Protein AF-A0A7C5ENW9-F1 (afdb_monomer_lite)

Foldseek 3Di:
DPDPVVVVVVVVVVVVVLCCLVVVVVVVLVVVVVVVVVPDPDVVVSVVVVVVVCVVSVCVSVVVVVVVVVVVVVVLQVQLVVLLVVLLVLLVLLLVLLVVLLVLLQDDDPDPVSQVVSLVSSLVSLVSSLVSLVVSLVSLVVNLVRDPDVQQNVLSVCCNVPQSVLSNCSNVDPDSHRPPVVSNVSSVVSSVVSVVQSVCVVVPGNRPPPPPDDDD

Sequence (216 aa):
MGRRRRKMNAWSLGLGLLALLLLGPVVVLFILCWKEIQAHWDLRLFLSEYLKTLGYVLPVVVGFVLLNLFWERQVEVERARGATRIFAQYVGQMGDLLRKARDWLERRTTSEREAEQRVEQVRRFLDQAVWMSQGLQMLHAMAMAAVKDHQAMDSLTGFCFRILPRVNALRDVTDLRPGNYDLRQELEFLAKEIEEWLKGAEHGLPKSRAVGRSPG

Secondary structure (DSSP, 8-state):
--SSHHHHHHHHHHHHHHHHHHHHHHHHHHHHHHHHHTT---HHHHHHHHHHHHHHHHHHHHHHHHHHHHHHHHHHHHHHHHHHHHHHHHHHHHHHHHHHHHHHHTS--SSHHHHHHHHHHHHHHHHHHHHHHHHHHHHHHHHHHH---HHHHHHHHHHHHHTHHHHHHGGG-----TT-HHHHHHHHHHHHHHHHHHHHHHTSS-----------

Radius of gyration: 30.62 Å; chains: 1; bounding box: 64×50×93 Å

pLDDT: mean 73.02, std 15.19, range [31.16, 94.19]

Structure (mmCIF, N/CA/C/O backbone):
data_AF-A0A7C5ENW9-F1
#
_entry.id   AF-A0A7C5ENW9-F1
#
loop_
_atom_site.group_PDB
_atom_site.id
_atom_site.type_symbol
_atom_site.label_atom_id
_atom_site.label_alt_id
_atom_site.label_comp_id
_atom_site.label_asym_id
_atom_site.label_entity_id
_atom_site.label_seq_id
_atom_site.pdbx_PDB_ins_code
_atom_site.Cartn_x
_atom_site.Cartn_y
_atom_site.Cartn_z
_atom_site.occupancy
_atom_site.B_iso_or_equiv
_atom_site.auth_seq_id
_atom_site.auth_comp_id
_atom_site.auth_asym_id
_atom_site.auth_atom_id
_atom_site.pdbx_PDB_model_num
ATOM 1 N N . MET A 1 1 ? -8.178 14.454 -21.181 1.00 46.50 1 MET A N 1
ATOM 2 C CA . MET A 1 1 ? -7.363 13.698 -22.164 1.00 46.50 1 MET A CA 1
ATOM 3 C C . MET A 1 1 ? -6.278 14.616 -22.729 1.00 46.50 1 MET A C 1
ATOM 5 O O . MET A 1 1 ? -6.619 15.535 -23.449 1.00 46.50 1 MET A O 1
ATOM 9 N N . GLY A 1 2 ? -4.994 14.457 -22.377 1.00 50.03 2 GLY A N 1
ATOM 10 C CA . GLY A 1 2 ? -3.975 15.419 -22.856 1.00 50.03 2 GLY A CA 1
ATOM 11 C C . GLY A 1 2 ? -2.497 15.111 -22.586 1.00 50.03 2 GLY A C 1
ATOM 12 O O . GLY A 1 2 ? -1.644 15.914 -22.941 1.00 50.03 2 GLY A O 1
ATOM 13 N N . ARG A 1 3 ? -2.145 13.963 -21.986 1.00 48.22 3 ARG A N 1
ATOM 14 C CA . ARG A 1 3 ? -0.740 13.636 -21.653 1.00 48.22 3 ARG A CA 1
ATOM 15 C C . ARG A 1 3 ? -0.008 12.754 -22.678 1.00 48.22 3 ARG A C 1
ATOM 17 O O . ARG A 1 3 ? 1.210 12.652 -22.597 1.00 48.22 3 ARG A O 1
ATOM 24 N N . ARG A 1 4 ? -0.694 12.164 -23.672 1.00 48.88 4 ARG A N 1
ATOM 25 C CA . ARG A 1 4 ? -0.039 11.339 -24.717 1.00 48.88 4 ARG A CA 1
ATOM 26 C C . ARG A 1 4 ? 0.672 12.153 -25.811 1.00 48.88 4 ARG A C 1
ATOM 28 O O . ARG A 1 4 ? 1.646 11.658 -26.360 1.00 48.88 4 ARG A O 1
ATOM 35 N N . ARG A 1 5 ? 0.273 13.406 -26.079 1.00 47.25 5 ARG A N 1
ATOM 36 C CA . ARG A 1 5 ? 0.891 14.224 -27.148 1.00 47.25 5 ARG A CA 1
ATOM 37 C C . ARG A 1 5 ? 2.299 14.742 -26.823 1.00 47.25 5 ARG A C 1
ATOM 39 O O . ARG A 1 5 ? 3.084 14.920 -27.740 1.00 47.25 5 ARG A O 1
ATOM 46 N N . ARG A 1 6 ? 2.667 14.932 -25.546 1.00 49.28 6 ARG A N 1
ATOM 47 C CA . ARG A 1 6 ? 4.023 15.409 -25.187 1.00 49.28 6 ARG A CA 1
ATOM 48 C C . ARG A 1 6 ? 5.113 14.332 -25.268 1.00 49.28 6 ARG A C 1
ATOM 50 O O . ARG A 1 6 ? 6.267 14.687 -25.458 1.00 49.28 6 ARG A O 1
ATOM 57 N N . LYS A 1 7 ? 4.774 13.040 -25.157 1.00 47.00 7 LYS A N 1
ATOM 58 C CA . LYS A 1 7 ? 5.766 11.954 -25.282 1.00 47.00 7 LYS A CA 1
ATOM 59 C C . LYS A 1 7 ? 6.195 11.707 -26.733 1.00 47.00 7 LYS A C 1
ATOM 61 O O . LYS A 1 7 ? 7.355 11.388 -26.944 1.00 47.00 7 LYS A O 1
ATOM 66 N N . MET A 1 8 ? 5.315 11.913 -27.718 1.00 46.66 8 MET A N 1
ATOM 67 C CA . MET A 1 8 ? 5.674 11.738 -29.136 1.00 46.66 8 MET A CA 1
ATOM 68 C C . MET A 1 8 ? 6.786 12.693 -29.593 1.00 46.66 8 MET A C 1
ATOM 70 O O . MET A 1 8 ? 7.645 12.278 -30.361 1.00 46.66 8 MET A O 1
ATOM 74 N N . ASN A 1 9 ? 6.828 13.923 -29.067 1.00 55.44 9 ASN A N 1
ATOM 75 C CA . ASN A 1 9 ? 7.798 14.927 -29.515 1.00 55.44 9 ASN A CA 1
ATOM 76 C C . ASN A 1 9 ? 9.245 14.604 -29.113 1.00 55.44 9 ASN A C 1
ATOM 78 O O . ASN A 1 9 ? 10.159 14.930 -29.860 1.00 55.44 9 ASN A O 1
ATOM 82 N N . ALA A 1 10 ? 9.469 13.965 -27.959 1.00 56.94 10 ALA A N 1
ATOM 83 C CA . ALA A 1 10 ? 10.820 13.608 -27.516 1.00 56.94 10 ALA A CA 1
ATOM 84 C C . ALA A 1 10 ? 11.410 12.462 -28.354 1.00 56.94 10 ALA A C 1
ATOM 86 O O . ALA A 1 10 ? 12.575 12.512 -28.735 1.00 56.94 10 ALA A O 1
ATOM 87 N N . TRP A 1 11 ? 10.579 11.479 -28.712 1.00 52.56 11 TRP A N 1
ATOM 88 C CA . TRP A 1 11 ? 10.970 10.370 -29.584 1.00 52.56 11 TRP A CA 1
ATOM 89 C C . TRP A 1 11 ? 11.220 10.826 -31.021 1.00 52.56 11 TRP A C 1
ATOM 91 O O . TRP A 1 11 ? 12.196 10.400 -31.630 1.00 52.56 11 TRP A O 1
ATOM 101 N N . SER A 1 12 ? 10.396 11.734 -31.557 1.00 60.03 12 SER A N 1
ATOM 102 C CA . SER A 1 12 ? 10.616 12.292 -32.896 1.00 60.03 12 SER A CA 1
ATOM 103 C C . SER A 1 12 ? 11.850 13.196 -32.961 1.00 60.03 12 SER A C 1
ATOM 105 O O . SER A 1 12 ? 12.557 13.176 -33.962 1.00 60.03 12 SER A O 1
ATOM 107 N N . LEU A 1 13 ? 12.143 13.959 -31.898 1.00 63.09 13 LEU A N 1
ATOM 108 C CA . LEU A 1 13 ? 13.382 14.741 -31.785 1.00 63.09 13 LEU A CA 1
ATOM 109 C C . LEU A 1 13 ? 14.612 13.837 -31.662 1.00 63.09 13 LEU A C 1
ATOM 111 O O . LEU A 1 13 ? 15.608 14.092 -32.330 1.00 63.09 13 LEU A O 1
ATOM 115 N N . GLY A 1 14 ? 14.530 12.767 -30.865 1.00 66.88 14 GLY A N 1
ATOM 116 C CA . GLY A 1 14 ? 15.597 11.774 -30.734 1.00 66.88 14 GLY A CA 1
ATOM 117 C C . GLY A 1 14 ? 15.877 11.040 -32.046 1.00 66.88 14 GLY A C 1
ATOM 118 O O . GLY A 1 14 ? 17.029 10.947 -32.453 1.00 66.88 14 GLY A O 1
ATOM 119 N N . LEU A 1 15 ? 14.833 10.601 -32.757 1.00 67.06 15 LEU A N 1
ATOM 120 C CA . LEU A 1 15 ? 14.953 9.994 -34.087 1.00 67.06 15 LEU A CA 1
ATOM 121 C C . LEU A 1 15 ? 15.472 10.986 -35.134 1.00 67.06 15 LEU A C 1
ATOM 123 O O . LEU A 1 15 ? 16.278 10.602 -35.974 1.00 67.06 15 LEU A O 1
ATOM 127 N N . GLY A 1 16 ? 15.059 12.255 -35.072 1.00 70.62 16 GLY A N 1
ATOM 128 C CA . GLY A 1 16 ? 15.560 13.309 -35.957 1.00 70.62 16 GLY A CA 1
ATOM 129 C C . GLY A 1 16 ? 17.042 13.614 -35.733 1.00 70.62 16 GLY A C 1
ATOM 130 O O . GLY A 1 16 ? 17.799 13.710 -36.695 1.00 70.62 16 GLY A O 1
ATOM 131 N N . LEU A 1 17 ? 17.480 13.695 -34.473 1.00 69.81 17 LEU A N 1
ATOM 132 C CA . LEU A 1 17 ? 18.891 13.852 -34.106 1.00 69.81 17 LEU A CA 1
ATOM 133 C C . LEU A 1 17 ? 19.717 12.621 -34.479 1.00 69.81 17 LEU A C 1
ATOM 135 O O . LEU A 1 17 ? 20.816 12.780 -34.995 1.00 69.81 17 LEU A O 1
ATOM 139 N N . LEU A 1 18 ? 19.183 11.412 -34.280 1.00 67.00 18 LEU A N 1
ATOM 140 C CA . LEU A 1 18 ? 19.819 10.163 -34.703 1.00 67.00 18 LEU A CA 1
ATOM 141 C C . LEU A 1 18 ? 19.964 10.112 -36.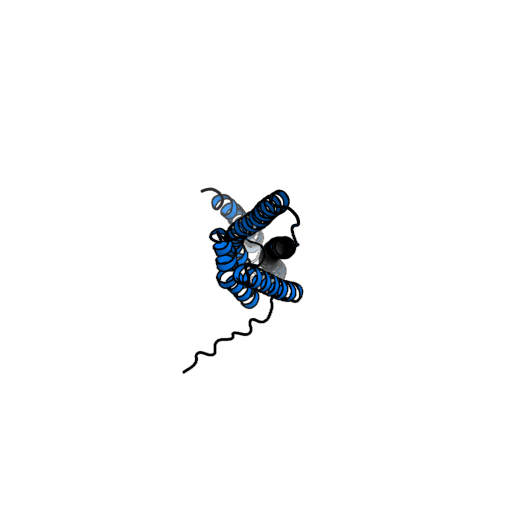230 1.00 67.00 18 LEU A C 1
ATOM 143 O O . LEU A 1 18 ? 21.027 9.769 -36.733 1.00 67.00 18 LEU A O 1
ATOM 147 N N . ALA A 1 19 ? 18.925 10.508 -36.970 1.00 69.06 19 ALA A N 1
ATOM 148 C CA . ALA A 1 19 ? 18.968 10.604 -38.424 1.00 69.06 19 ALA A CA 1
ATOM 149 C C . ALA A 1 19 ? 19.997 11.644 -38.884 1.00 69.06 19 ALA A C 1
ATOM 151 O O . ALA A 1 19 ? 20.757 11.360 -39.798 1.00 69.06 19 ALA A O 1
ATOM 152 N N . LEU A 1 20 ? 20.094 12.803 -38.226 1.00 70.06 20 LEU A N 1
ATOM 153 C CA . LEU A 1 20 ? 21.129 13.810 -38.494 1.00 70.06 20 LEU A CA 1
ATOM 154 C C . LEU A 1 20 ? 22.545 13.314 -38.161 1.00 70.06 20 LEU A C 1
ATOM 156 O O . LEU A 1 20 ? 23.470 13.582 -38.920 1.00 70.06 20 LEU A O 1
ATOM 160 N N . LEU A 1 21 ? 22.719 12.561 -37.073 1.00 68.19 21 LEU A N 1
ATOM 161 C CA . LEU A 1 21 ? 23.998 11.957 -36.677 1.00 68.19 21 LEU A CA 1
ATOM 162 C C . LEU A 1 21 ? 24.432 10.817 -37.600 1.00 68.19 21 LEU A C 1
ATOM 164 O O . LEU A 1 21 ? 25.627 10.614 -37.780 1.00 68.19 21 LEU A O 1
ATOM 168 N N . LEU A 1 22 ? 23.485 10.079 -38.180 1.00 66.50 22 LEU A N 1
ATOM 169 C CA . LEU A 1 22 ? 23.760 8.993 -39.121 1.00 66.50 22 LEU A CA 1
ATOM 170 C C . LEU A 1 22 ? 23.944 9.509 -40.549 1.00 66.50 22 LEU A C 1
ATOM 172 O O . LEU A 1 22 ? 24.875 9.105 -41.238 1.00 66.50 22 LEU A O 1
ATOM 176 N N . LEU A 1 23 ? 23.078 10.420 -40.994 1.00 67.94 23 LEU A N 1
ATOM 177 C CA . LEU A 1 23 ? 23.099 10.964 -42.350 1.00 67.94 23 LEU A CA 1
ATOM 178 C C . LEU A 1 23 ? 24.134 12.073 -42.505 1.00 67.94 23 LEU A C 1
ATOM 180 O O . LEU A 1 23 ? 24.692 12.204 -43.583 1.00 67.94 23 LEU A O 1
ATOM 184 N N . GLY A 1 24 ? 24.435 12.844 -41.459 1.00 69.94 24 GLY A N 1
ATOM 185 C CA . GLY A 1 24 ? 25.422 13.926 -41.504 1.00 69.94 24 GLY A CA 1
ATOM 186 C C . GLY A 1 24 ? 26.803 13.448 -41.965 1.00 69.94 24 GLY A C 1
ATOM 187 O O . GLY A 1 24 ? 27.287 13.936 -42.984 1.00 69.94 24 GLY A O 1
ATOM 188 N N . PRO A 1 25 ? 27.416 12.448 -41.305 1.00 65.44 25 PRO A N 1
ATOM 189 C CA . PRO A 1 25 ? 28.685 11.870 -41.736 1.00 65.44 25 PRO A CA 1
ATOM 190 C C . PRO A 1 25 ? 28.601 11.238 -43.125 1.00 65.44 25 PRO A C 1
ATOM 192 O O . PRO A 1 25 ? 29.533 11.385 -43.903 1.00 65.44 25 PRO A O 1
ATOM 195 N N . VAL A 1 26 ? 27.482 10.591 -43.471 1.00 65.38 26 VAL A N 1
ATOM 196 C CA . VAL A 1 26 ? 27.271 9.987 -44.799 1.00 65.38 26 VAL A CA 1
ATOM 197 C C . VAL A 1 26 ? 27.190 11.052 -45.896 1.00 65.38 26 VAL A C 1
ATOM 199 O O . VAL A 1 26 ? 27.767 10.864 -46.959 1.00 65.38 26 VAL A O 1
ATOM 202 N N . VAL A 1 27 ? 26.531 12.184 -45.644 1.00 66.69 27 VAL A N 1
ATOM 203 C CA . VAL A 1 27 ? 26.423 13.317 -46.575 1.00 66.69 27 VAL A CA 1
ATOM 204 C C . VAL A 1 27 ? 27.757 14.051 -46.690 1.00 66.69 27 VAL A C 1
ATOM 206 O O . VAL A 1 27 ? 28.161 14.397 -47.795 1.00 66.69 27 VAL A O 1
ATOM 209 N N . VAL A 1 28 ? 28.482 14.248 -45.586 1.00 67.00 28 VAL A N 1
ATOM 210 C CA . VAL A 1 28 ? 29.830 14.840 -45.607 1.00 67.00 28 VAL A CA 1
ATOM 211 C C . VAL A 1 28 ? 30.807 13.928 -46.349 1.00 67.00 28 VAL A C 1
ATOM 213 O O . VAL A 1 28 ? 31.542 14.416 -47.201 1.00 67.00 28 VAL A O 1
ATOM 216 N N . LEU A 1 29 ? 30.764 12.613 -46.113 1.00 62.88 29 LEU A N 1
ATOM 217 C CA . LEU A 1 29 ? 31.522 11.622 -46.881 1.00 62.88 29 LEU A CA 1
ATOM 218 C C . LEU A 1 29 ? 31.117 11.641 -48.353 1.00 62.88 29 LEU A C 1
ATOM 220 O O . LEU A 1 29 ? 31.986 11.683 -49.207 1.00 62.88 29 LEU A O 1
ATOM 224 N N . PHE A 1 30 ? 29.824 11.692 -48.672 1.00 66.00 30 PHE A N 1
ATOM 225 C CA . PHE A 1 30 ? 29.362 11.796 -50.054 1.00 66.00 30 PHE A CA 1
ATOM 226 C C . PHE A 1 30 ? 29.891 13.065 -50.734 1.00 66.00 30 PHE A C 1
ATOM 228 O O . PHE A 1 30 ? 30.333 12.990 -51.871 1.00 66.00 30 PHE A O 1
ATOM 235 N N . ILE A 1 31 ? 29.921 14.212 -50.047 1.00 65.12 31 ILE A N 1
ATOM 236 C CA . ILE A 1 31 ? 30.439 15.482 -50.584 1.00 65.12 31 ILE A CA 1
ATOM 237 C C . ILE A 1 31 ? 31.967 15.458 -50.738 1.00 65.12 31 ILE A C 1
ATOM 239 O O . ILE A 1 31 ? 32.483 15.903 -51.764 1.00 65.12 31 ILE A O 1
ATOM 243 N N . LEU A 1 32 ? 32.695 14.953 -49.737 1.00 58.66 32 LEU A N 1
ATOM 244 C CA . LEU A 1 32 ? 34.156 14.829 -49.781 1.00 58.66 32 LEU A CA 1
ATOM 245 C C . LEU A 1 32 ? 34.581 13.835 -50.865 1.00 58.66 32 LEU A C 1
ATOM 247 O O . LEU A 1 32 ? 35.439 14.147 -51.686 1.00 58.66 32 LEU A O 1
ATOM 251 N N . CYS A 1 33 ? 33.897 12.695 -50.950 1.00 57.50 33 CYS A N 1
ATOM 252 C CA . CYS A 1 33 ? 34.124 11.703 -51.986 1.00 57.50 33 CYS A CA 1
ATOM 253 C C . CYS A 1 33 ? 33.656 12.189 -53.358 1.00 57.50 33 CYS A C 1
ATOM 255 O O . CYS A 1 33 ? 34.324 11.891 -54.330 1.00 57.50 33 CYS A O 1
ATOM 257 N N . TRP A 1 34 ? 32.595 12.992 -53.488 1.00 61.47 34 TRP A N 1
ATOM 258 C CA . TRP A 1 34 ? 32.214 13.591 -54.777 1.00 61.47 34 TRP A CA 1
ATOM 259 C C . TRP A 1 34 ? 33.302 14.530 -55.311 1.00 61.47 34 TRP A C 1
ATOM 261 O O . TRP A 1 34 ? 33.579 14.546 -56.511 1.00 61.47 34 TRP A O 1
ATOM 271 N N . LYS A 1 35 ? 33.961 15.278 -54.416 1.00 58.25 35 LYS A N 1
ATOM 272 C CA . LYS A 1 35 ? 35.098 16.135 -54.769 1.00 58.25 35 LYS A CA 1
ATOM 273 C C . LYS A 1 35 ? 36.361 15.342 -55.119 1.00 58.25 35 LYS A C 1
ATOM 275 O O . LYS A 1 35 ? 37.061 15.743 -56.042 1.00 58.25 35 LYS A O 1
ATOM 280 N N . GLU A 1 36 ? 36.639 14.226 -54.445 1.00 53.66 36 GLU A N 1
ATOM 281 C CA . GLU A 1 36 ? 37.805 13.377 -54.756 1.00 53.66 36 GLU A CA 1
ATOM 282 C C . GLU A 1 36 ? 37.593 12.420 -55.943 1.00 53.66 36 GLU A C 1
ATOM 284 O O . GLU A 1 36 ? 38.524 12.182 -56.709 1.00 53.66 36 GLU A O 1
ATOM 289 N N . ILE A 1 37 ? 36.371 11.926 -56.169 1.00 52.22 37 ILE A N 1
ATOM 290 C CA . ILE A 1 37 ? 36.004 11.056 -57.304 1.00 52.22 37 ILE A CA 1
ATOM 291 C C . ILE A 1 37 ? 36.099 11.812 -58.637 1.00 52.22 37 ILE A C 1
ATOM 293 O O . ILE A 1 37 ? 36.408 11.203 -59.661 1.00 52.22 37 ILE A O 1
ATOM 297 N N . GLN A 1 38 ? 35.893 13.136 -58.640 1.00 54.72 38 GLN A N 1
ATOM 298 C CA . GLN A 1 38 ? 36.212 13.964 -59.809 1.00 54.72 38 GLN A CA 1
ATOM 299 C C . GLN A 1 38 ? 37.719 14.084 -60.066 1.00 54.72 38 GLN A C 1
ATOM 301 O O . GLN A 1 38 ? 38.105 14.395 -61.191 1.00 54.72 38 GLN A O 1
ATOM 306 N N . ALA A 1 39 ? 38.565 13.838 -59.061 1.00 56.19 39 ALA A N 1
ATOM 307 C CA . ALA A 1 39 ? 40.005 13.946 -59.200 1.00 56.19 39 ALA A CA 1
ATOM 308 C C . ALA A 1 39 ? 40.626 12.626 -59.675 1.00 56.19 39 ALA A C 1
ATOM 310 O O . ALA A 1 39 ? 41.205 12.630 -60.756 1.00 56.19 39 ALA A O 1
ATOM 311 N N . HIS A 1 40 ? 40.560 11.515 -58.930 1.00 55.91 40 HIS A N 1
ATOM 312 C CA . HIS A 1 40 ? 41.303 10.277 -59.244 1.00 55.91 40 HIS A CA 1
ATOM 313 C C . HIS A 1 40 ? 40.477 9.024 -58.863 1.00 55.91 40 HIS A C 1
ATOM 315 O O . HIS A 1 40 ? 40.096 8.843 -57.709 1.00 55.91 40 HIS A O 1
ATOM 321 N N . TRP A 1 41 ? 40.192 8.139 -59.825 1.00 52.62 41 TRP A N 1
ATOM 322 C CA . TRP A 1 41 ? 39.440 6.890 -59.608 1.00 52.62 41 TRP A CA 1
ATOM 323 C C . TRP A 1 41 ? 40.313 5.801 -58.953 1.00 52.62 41 TRP A C 1
ATOM 325 O O . TRP A 1 41 ? 40.806 4.910 -59.642 1.00 52.62 41 TRP A O 1
ATOM 335 N N . ASP A 1 42 ? 40.484 5.831 -57.626 1.00 61.19 42 ASP A N 1
ATOM 336 C CA . ASP A 1 42 ? 41.105 4.720 -56.884 1.00 61.19 42 ASP A CA 1
ATOM 337 C C . ASP A 1 42 ? 40.179 4.160 -55.787 1.00 61.19 42 ASP A C 1
ATOM 339 O O . ASP A 1 42 ? 40.133 4.604 -54.636 1.00 61.19 42 ASP A O 1
ATOM 343 N N . LEU A 1 43 ? 39.397 3.150 -56.182 1.00 57.78 43 LEU A N 1
ATOM 344 C CA . LEU A 1 43 ? 38.351 2.506 -55.380 1.00 57.78 43 LEU A CA 1
ATOM 345 C C . LEU A 1 43 ? 38.883 1.912 -54.062 1.00 57.78 43 LEU A C 1
ATOM 347 O O . LEU A 1 43 ? 38.150 1.834 -53.076 1.00 57.78 43 LEU A O 1
ATOM 351 N N . ARG A 1 44 ? 40.157 1.496 -54.023 1.00 65.75 44 ARG A N 1
ATOM 352 C CA . ARG A 1 44 ? 40.776 0.923 -52.816 1.00 65.75 44 ARG A CA 1
ATOM 353 C C . ARG A 1 44 ? 40.975 1.964 -51.721 1.00 65.75 44 ARG A C 1
ATOM 355 O O . ARG A 1 44 ? 40.743 1.651 -50.553 1.00 65.75 44 ARG A O 1
ATOM 362 N N . LEU A 1 45 ? 41.376 3.180 -52.093 1.00 66.12 45 LEU A N 1
ATOM 363 C CA . LEU A 1 45 ? 41.575 4.274 -51.144 1.00 66.12 45 LEU A CA 1
ATOM 364 C C . LEU A 1 45 ? 40.233 4.680 -50.515 1.00 66.12 45 LEU A C 1
ATOM 366 O O . LEU A 1 45 ? 40.126 4.770 -49.293 1.00 66.12 45 LEU A O 1
ATOM 370 N N . PHE A 1 46 ? 39.186 4.781 -51.343 1.00 61.91 46 PHE A N 1
ATOM 371 C CA . PHE A 1 46 ? 37.814 5.036 -50.899 1.00 61.91 46 PHE A CA 1
ATOM 372 C C . PHE A 1 46 ? 37.309 3.964 -49.926 1.00 61.91 46 PHE A C 1
ATOM 374 O O . PHE A 1 46 ? 36.808 4.288 -48.850 1.00 61.91 46 PHE A O 1
ATOM 381 N N . LEU A 1 47 ? 37.472 2.680 -50.266 1.00 64.94 47 LEU A N 1
ATOM 382 C CA . LEU A 1 47 ? 36.996 1.584 -49.420 1.00 64.94 47 LEU A CA 1
ATOM 383 C C . LEU A 1 47 ? 37.717 1.559 -48.061 1.00 64.94 47 LEU A C 1
ATOM 385 O O . LEU A 1 47 ? 37.086 1.313 -47.035 1.00 64.94 47 LEU A O 1
ATOM 389 N N . SER A 1 48 ? 39.022 1.851 -48.050 1.00 72.12 48 SER A N 1
ATOM 390 C CA . SER A 1 48 ? 39.837 1.941 -46.834 1.00 72.12 48 SER A CA 1
ATOM 391 C C . SER A 1 48 ? 39.387 3.085 -45.920 1.00 72.12 48 SER A C 1
ATOM 393 O O . SER A 1 48 ? 39.156 2.860 -44.732 1.00 72.12 48 SER A O 1
ATOM 395 N N . GLU A 1 49 ? 39.226 4.301 -46.447 1.00 66.25 49 GLU A N 1
ATOM 396 C CA . GLU A 1 49 ? 38.817 5.456 -45.633 1.00 66.25 49 GLU A CA 1
ATOM 397 C C . GLU A 1 49 ? 37.352 5.367 -45.182 1.00 66.25 49 GLU A C 1
ATOM 399 O O . GLU A 1 49 ? 37.023 5.715 -44.041 1.00 66.25 49 GLU A O 1
ATOM 404 N N . TYR A 1 50 ? 36.477 4.794 -46.015 1.00 61.09 50 TYR A N 1
ATOM 405 C CA . TYR A 1 50 ? 35.101 4.486 -45.633 1.00 61.09 50 TYR A CA 1
ATOM 406 C C . TYR A 1 50 ? 35.047 3.468 -44.486 1.00 61.09 50 TYR A C 1
ATOM 408 O O . TYR A 1 50 ? 34.364 3.713 -43.494 1.00 61.09 50 TYR A O 1
ATOM 416 N N . LEU A 1 51 ? 35.802 2.362 -44.565 1.00 69.69 51 LEU A N 1
ATOM 417 C CA . LEU A 1 51 ? 35.859 1.346 -43.505 1.00 69.69 51 LEU A CA 1
ATOM 418 C C . LEU A 1 51 ? 36.446 1.894 -42.200 1.00 69.69 51 LEU A C 1
ATOM 420 O O . LEU A 1 51 ? 35.913 1.598 -41.129 1.00 69.69 51 LEU A O 1
ATOM 424 N N . LYS A 1 52 ? 37.493 2.727 -42.271 1.00 70.00 52 LYS A N 1
ATOM 425 C CA . LYS A 1 52 ? 38.040 3.417 -41.091 1.00 70.00 52 LYS A CA 1
ATOM 426 C C . LYS A 1 52 ? 36.986 4.310 -40.443 1.00 70.00 52 LYS A C 1
ATOM 428 O O . LYS A 1 52 ? 36.764 4.222 -39.239 1.00 70.00 52 LYS A O 1
ATOM 433 N N . THR A 1 53 ? 36.286 5.116 -41.237 1.00 64.44 53 THR A N 1
ATOM 434 C CA . THR A 1 53 ? 35.251 6.030 -40.733 1.00 64.44 53 THR A CA 1
ATOM 435 C C . THR A 1 53 ? 34.055 5.272 -40.158 1.00 64.44 53 THR A C 1
ATOM 437 O O . THR A 1 53 ? 33.571 5.616 -39.081 1.00 64.44 53 THR A O 1
ATOM 440 N N . LEU A 1 54 ? 33.621 4.188 -40.808 1.00 62.84 54 LEU A N 1
ATOM 441 C CA . LEU A 1 54 ? 32.582 3.296 -40.290 1.00 62.84 54 LEU A CA 1
ATOM 442 C C . LEU A 1 54 ? 32.995 2.696 -38.938 1.00 62.84 54 LEU A C 1
ATOM 444 O O . LEU A 1 54 ? 32.183 2.645 -38.017 1.00 62.84 54 LEU A O 1
ATOM 448 N N . GLY A 1 55 ? 34.269 2.320 -38.794 1.00 63.66 55 GLY A N 1
ATOM 449 C CA . GLY A 1 55 ? 34.856 1.846 -37.542 1.00 63.66 55 GLY A CA 1
ATOM 450 C C . GLY A 1 55 ? 34.820 2.872 -36.404 1.00 63.66 55 GLY A C 1
ATOM 451 O O . GLY A 1 55 ? 34.720 2.473 -35.248 1.00 63.66 55 GLY A O 1
ATOM 452 N N . TYR A 1 56 ? 34.830 4.175 -36.706 1.00 64.44 56 TYR A N 1
ATOM 453 C CA . TYR A 1 56 ? 34.683 5.242 -35.705 1.00 64.44 56 TYR A CA 1
ATOM 454 C C . TYR A 1 56 ? 33.223 5.608 -35.417 1.00 64.44 56 TYR A C 1
ATOM 456 O O . TYR A 1 56 ? 32.865 5.869 -34.269 1.00 64.44 56 TYR A O 1
ATOM 464 N N . VAL A 1 57 ? 32.360 5.614 -36.435 1.00 57.75 57 VAL A N 1
ATOM 465 C CA . VAL A 1 57 ? 30.949 6.013 -36.297 1.00 57.75 57 VAL A CA 1
ATOM 466 C C . VAL A 1 57 ? 30.112 4.905 -35.653 1.00 57.75 57 VAL A C 1
ATOM 468 O O . VAL A 1 57 ? 29.245 5.187 -34.824 1.00 57.75 57 VAL A O 1
ATOM 471 N N . LEU A 1 58 ? 30.383 3.637 -35.975 1.00 64.69 58 LEU A N 1
ATOM 472 C CA . LEU A 1 58 ? 29.592 2.503 -35.497 1.00 64.69 58 LEU A CA 1
ATOM 473 C C . LEU A 1 58 ? 29.609 2.359 -33.958 1.00 64.69 58 LEU A C 1
ATOM 475 O O . LEU A 1 58 ? 28.525 2.246 -33.382 1.00 64.69 58 LEU A O 1
ATOM 479 N N . PRO A 1 59 ? 30.755 2.440 -33.250 1.00 65.81 59 PRO A N 1
ATOM 480 C CA . PRO A 1 59 ? 30.777 2.388 -31.787 1.00 65.81 59 PRO A CA 1
ATOM 481 C C . PRO A 1 59 ? 30.041 3.558 -31.130 1.00 65.81 59 PRO A C 1
ATOM 483 O O . PRO A 1 59 ? 29.413 3.372 -30.091 1.00 65.81 59 PRO A O 1
ATOM 486 N N . VAL A 1 60 ? 30.075 4.750 -31.736 1.00 62.25 60 VAL A N 1
ATOM 487 C CA . VAL A 1 60 ? 29.378 5.941 -31.221 1.00 62.25 60 VAL A CA 1
ATOM 488 C C . VAL A 1 60 ? 27.864 5.768 -31.329 1.00 62.25 60 VAL A C 1
ATOM 490 O O . VAL A 1 60 ? 27.144 6.025 -30.365 1.00 62.25 60 VAL A O 1
ATOM 493 N N . VAL A 1 61 ? 27.373 5.270 -32.466 1.00 59.62 61 VAL A N 1
ATOM 494 C CA . VAL A 1 61 ? 25.946 4.984 -32.676 1.00 59.62 61 VAL A CA 1
ATOM 495 C C . VAL A 1 61 ? 25.472 3.867 -31.748 1.00 59.62 61 VAL A C 1
ATOM 497 O O . VAL A 1 61 ? 24.457 4.027 -31.071 1.00 59.62 61 VAL A O 1
ATOM 500 N N . VAL A 1 62 ? 26.212 2.756 -31.668 1.00 65.25 62 VAL A N 1
ATOM 501 C CA . VAL A 1 62 ? 25.889 1.640 -30.764 1.00 65.25 62 VAL A CA 1
ATOM 502 C C . VAL A 1 62 ? 25.909 2.107 -29.308 1.00 65.25 62 VAL A C 1
ATOM 504 O O . VAL A 1 62 ? 24.972 1.822 -28.566 1.00 65.25 62 VAL A O 1
ATOM 507 N N . GLY A 1 63 ? 26.917 2.887 -28.908 1.00 65.00 63 GLY A N 1
ATOM 508 C CA . GLY A 1 63 ? 27.013 3.485 -27.579 1.00 65.00 63 GLY A CA 1
ATOM 509 C C . GLY A 1 63 ? 25.830 4.400 -27.262 1.00 65.00 63 GLY A C 1
ATOM 510 O O . GLY A 1 63 ? 25.250 4.285 -26.187 1.00 65.00 63 GLY A O 1
ATOM 511 N N . PHE A 1 64 ? 25.405 5.245 -28.204 1.00 58.12 64 PHE A N 1
ATOM 512 C CA . PHE A 1 64 ? 24.250 6.129 -28.034 1.00 58.12 64 PHE A CA 1
ATOM 513 C C . PHE A 1 64 ? 22.923 5.362 -27.939 1.00 58.12 64 PHE A C 1
ATOM 515 O O . PHE A 1 64 ? 22.083 5.688 -27.098 1.00 58.12 64 PHE A O 1
ATOM 522 N N . VAL A 1 65 ? 22.727 4.324 -28.759 1.00 63.47 65 VAL A N 1
ATOM 523 C CA . VAL A 1 65 ? 21.536 3.458 -28.700 1.00 63.47 65 VAL A CA 1
ATOM 524 C C . VAL A 1 65 ? 21.485 2.706 -27.373 1.00 63.47 65 VAL A C 1
ATOM 526 O O . VAL A 1 65 ? 20.449 2.712 -26.711 1.00 63.47 65 VAL A O 1
ATOM 529 N N . LEU A 1 66 ? 22.603 2.116 -26.941 1.00 62.09 66 LEU A N 1
ATOM 530 C CA . LEU A 1 66 ? 22.692 1.454 -25.642 1.00 62.09 66 LEU A CA 1
ATOM 531 C C . LEU A 1 66 ? 22.438 2.444 -24.505 1.00 62.09 66 LEU A C 1
ATOM 533 O O . LEU A 1 66 ? 21.647 2.135 -23.622 1.00 62.09 66 LEU A O 1
ATOM 537 N N . LEU A 1 67 ? 23.028 3.642 -24.543 1.00 64.44 67 LEU A N 1
ATOM 538 C CA . LEU A 1 67 ? 22.806 4.678 -23.535 1.00 64.44 67 LEU A CA 1
ATOM 539 C C . LEU A 1 67 ? 21.322 5.056 -23.439 1.00 64.44 67 LEU A C 1
ATOM 541 O O . LEU A 1 67 ? 20.794 5.113 -22.336 1.00 64.44 67 LEU A O 1
ATOM 545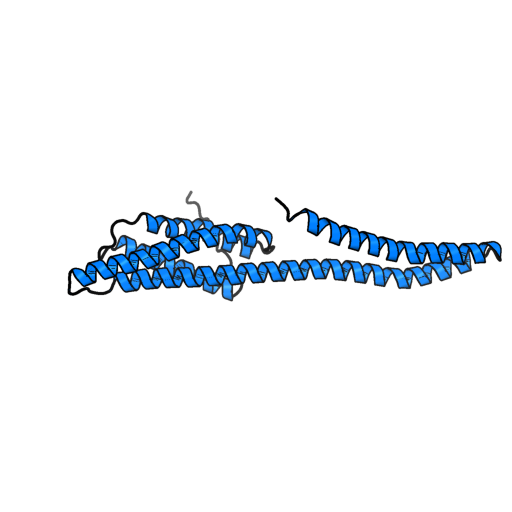 N N . ASN A 1 68 ? 20.632 5.246 -24.569 1.00 59.81 68 ASN A N 1
ATOM 546 C CA . ASN A 1 68 ? 19.193 5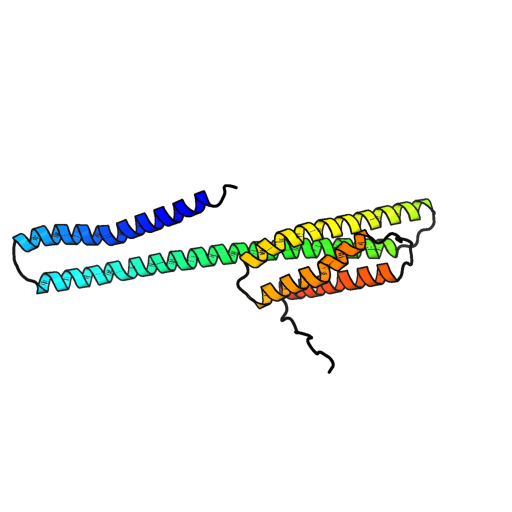.532 -24.579 1.00 59.81 68 ASN A CA 1
ATOM 547 C C . ASN A 1 68 ? 18.373 4.359 -24.022 1.00 59.81 68 ASN A C 1
ATOM 549 O O . ASN A 1 68 ? 17.524 4.566 -23.157 1.00 59.81 68 ASN A O 1
ATOM 553 N N . LEU A 1 69 ? 18.661 3.125 -24.447 1.00 61.00 69 LEU A N 1
ATOM 554 C CA . LEU A 1 69 ? 17.973 1.929 -23.950 1.00 61.00 69 LEU A CA 1
ATOM 555 C C . LEU A 1 69 ? 18.200 1.718 -22.445 1.00 61.00 69 LEU A C 1
ATOM 557 O O . LEU A 1 69 ? 17.265 1.384 -21.716 1.00 61.00 69 LEU A O 1
ATOM 561 N N . PHE A 1 70 ? 19.424 1.928 -21.957 1.00 65.31 70 PHE A N 1
ATOM 562 C CA . PHE A 1 70 ? 19.747 1.842 -20.534 1.00 65.31 70 PHE A CA 1
ATOM 563 C C . PHE A 1 70 ? 19.133 2.993 -19.740 1.00 65.31 70 PHE A C 1
ATOM 565 O O . PHE A 1 70 ? 18.664 2.754 -18.630 1.00 65.31 70 PHE A O 1
ATOM 572 N N . TRP A 1 71 ? 19.083 4.203 -20.298 1.00 63.72 71 TRP A N 1
ATOM 573 C CA . TRP A 1 71 ? 18.469 5.367 -19.664 1.00 63.72 71 TRP A CA 1
ATOM 574 C C . TRP A 1 71 ? 16.966 5.177 -19.475 1.00 63.72 71 TRP A C 1
ATOM 576 O O . TRP A 1 71 ? 16.455 5.343 -18.370 1.00 63.72 71 TRP A O 1
ATOM 586 N N . GLU A 1 72 ? 16.252 4.746 -20.516 1.00 64.56 72 GLU A N 1
ATOM 587 C CA . GLU A 1 72 ? 14.827 4.427 -20.403 1.00 64.56 72 GLU A CA 1
ATOM 588 C C . GLU A 1 72 ? 14.584 3.306 -19.401 1.00 64.56 72 GLU A C 1
ATOM 590 O O . GLU A 1 72 ? 13.711 3.419 -18.538 1.00 64.56 72 GLU A O 1
ATOM 595 N N . ARG A 1 73 ? 15.419 2.264 -19.441 1.00 62.38 73 ARG A N 1
ATOM 596 C CA . ARG A 1 73 ? 15.342 1.158 -18.489 1.00 62.38 73 ARG A CA 1
ATOM 597 C C . ARG A 1 73 ? 15.606 1.613 -17.052 1.00 62.38 73 ARG A C 1
ATOM 599 O O . ARG A 1 73 ? 14.902 1.154 -16.158 1.00 62.38 73 ARG A O 1
ATOM 606 N N . GLN A 1 74 ? 16.563 2.510 -16.806 1.00 60.16 74 GLN A N 1
ATOM 607 C CA . GLN A 1 74 ? 16.818 3.054 -15.468 1.00 60.16 74 GLN A CA 1
ATOM 608 C C . GLN A 1 74 ? 15.672 3.942 -14.985 1.00 60.16 74 GLN A C 1
ATOM 610 O O . GLN A 1 74 ? 15.182 3.728 -13.880 1.00 60.16 74 GLN A O 1
ATOM 615 N N . VAL A 1 75 ? 15.171 4.858 -15.817 1.00 65.56 75 VAL A N 1
ATOM 616 C CA . VAL A 1 75 ? 14.038 5.733 -15.466 1.00 65.56 75 VAL A CA 1
ATOM 617 C C . VAL A 1 75 ? 12.772 4.920 -15.172 1.00 65.56 75 VAL A C 1
ATOM 619 O O . VAL A 1 75 ? 11.999 5.259 -14.274 1.00 65.56 75 VAL A O 1
ATOM 622 N N . GLU A 1 76 ? 12.534 3.835 -15.909 1.00 64.00 76 GLU A N 1
ATOM 623 C CA . GLU A 1 76 ? 11.437 2.905 -15.626 1.00 64.00 76 GLU A CA 1
ATOM 624 C C . GLU A 1 76 ? 11.625 2.178 -14.292 1.00 64.00 76 GLU A C 1
ATOM 626 O O . GLU A 1 76 ? 10.692 2.130 -13.489 1.00 64.00 76 GLU A O 1
ATOM 631 N N . VAL A 1 77 ? 12.830 1.669 -14.019 1.00 62.31 77 VAL A N 1
ATOM 632 C CA . VAL A 1 77 ? 13.158 0.989 -12.756 1.00 62.31 77 VAL A CA 1
ATOM 633 C C . VAL A 1 77 ? 13.049 1.940 -11.562 1.00 62.31 77 VAL A C 1
ATOM 635 O O . VAL A 1 77 ? 12.522 1.552 -10.521 1.00 62.31 77 VAL A O 1
ATOM 638 N N . GLU A 1 78 ? 13.490 3.190 -11.691 1.00 63.75 78 GLU A N 1
ATOM 639 C CA . GLU A 1 78 ? 13.359 4.205 -10.643 1.00 63.75 78 GLU A CA 1
ATOM 640 C C . GLU A 1 78 ? 11.898 4.561 -10.365 1.00 63.75 78 GLU A C 1
ATOM 642 O O . GLU A 1 78 ? 11.498 4.651 -9.204 1.00 63.75 78 GLU A O 1
ATOM 647 N N . ARG A 1 79 ? 11.066 4.688 -11.407 1.00 65.94 79 ARG A N 1
ATOM 648 C CA . ARG A 1 79 ? 9.618 4.891 -11.241 1.00 65.94 79 ARG A CA 1
ATOM 649 C C . ARG A 1 79 ? 8.950 3.703 -10.562 1.00 65.94 79 ARG A C 1
ATOM 651 O O . ARG A 1 79 ? 8.105 3.915 -9.697 1.00 65.94 79 ARG A O 1
ATOM 658 N N . ALA A 1 80 ? 9.338 2.482 -10.922 1.00 62.97 80 ALA A N 1
ATOM 659 C CA . ALA A 1 80 ? 8.832 1.263 -10.302 1.00 62.97 80 ALA A CA 1
ATOM 660 C C . ALA A 1 80 ? 9.198 1.198 -8.820 1.00 62.97 80 ALA A C 1
ATOM 662 O O . ALA A 1 80 ? 8.325 1.040 -7.975 1.00 62.97 80 ALA A O 1
ATOM 663 N N . ARG A 1 81 ? 10.476 1.418 -8.491 1.00 66.25 81 ARG A N 1
ATOM 664 C CA . ARG A 1 81 ? 10.958 1.470 -7.104 1.00 66.25 81 ARG A CA 1
ATOM 665 C C . ARG A 1 81 ? 10.272 2.575 -6.306 1.00 66.25 81 ARG A C 1
ATOM 667 O O . ARG A 1 81 ? 9.875 2.341 -5.168 1.00 66.25 81 ARG A O 1
ATOM 674 N N . GLY A 1 82 ? 10.093 3.754 -6.902 1.00 67.56 82 GLY A N 1
ATOM 675 C CA . GLY A 1 82 ? 9.362 4.866 -6.297 1.00 67.56 82 GLY A CA 1
ATOM 676 C C . GLY A 1 82 ? 7.902 4.513 -6.006 1.00 67.56 82 GLY A C 1
ATOM 677 O O . GLY A 1 82 ? 7.438 4.726 -4.889 1.00 67.56 82 GLY A O 1
ATOM 678 N N . ALA A 1 83 ? 7.200 3.911 -6.969 1.00 69.00 83 ALA A N 1
ATOM 679 C CA . ALA A 1 83 ? 5.817 3.470 -6.801 1.00 69.00 83 ALA A CA 1
ATOM 680 C C . ALA A 1 83 ? 5.686 2.382 -5.725 1.00 69.00 83 ALA A C 1
ATOM 682 O O . ALA A 1 83 ? 4.828 2.501 -4.856 1.00 69.00 83 ALA A O 1
ATOM 683 N N . THR A 1 84 ? 6.566 1.376 -5.722 1.00 71.94 84 THR A N 1
ATOM 684 C CA . THR A 1 84 ? 6.571 0.307 -4.710 1.00 71.94 84 THR A CA 1
ATOM 685 C C . THR A 1 84 ? 6.880 0.844 -3.314 1.00 71.94 84 THR A C 1
ATOM 687 O O . THR A 1 84 ? 6.235 0.438 -2.353 1.00 71.94 84 THR A O 1
ATOM 690 N N . ARG A 1 85 ? 7.814 1.796 -3.181 1.00 76.00 85 ARG A N 1
ATOM 691 C CA . ARG A 1 85 ? 8.127 2.435 -1.894 1.00 76.00 85 ARG A CA 1
ATOM 692 C C . ARG A 1 85 ? 6.944 3.235 -1.354 1.00 76.00 85 ARG A C 1
ATOM 694 O O . ARG A 1 85 ? 6.618 3.112 -0.178 1.00 76.00 85 ARG A O 1
ATOM 701 N N . ILE A 1 86 ? 6.299 4.030 -2.210 1.00 74.06 86 ILE A N 1
ATOM 702 C CA . ILE A 1 86 ? 5.086 4.772 -1.844 1.00 74.06 86 ILE A CA 1
ATOM 703 C C . ILE A 1 86 ? 3.987 3.781 -1.450 1.00 74.06 86 ILE A C 1
ATOM 705 O O . ILE A 1 86 ? 3.377 3.940 -0.401 1.00 74.06 86 ILE A O 1
ATOM 709 N N . PHE A 1 87 ? 3.780 2.717 -2.226 1.00 82.00 87 PHE A N 1
ATOM 710 C CA . PHE A 1 87 ? 2.796 1.686 -1.906 1.00 82.00 87 PHE A CA 1
ATOM 711 C C . PHE A 1 87 ? 3.058 1.061 -0.528 1.00 82.00 87 PHE A C 1
ATOM 713 O O . PHE A 1 87 ? 2.162 1.043 0.310 1.00 82.00 87 PHE A O 1
ATOM 720 N N . ALA A 1 88 ? 4.293 0.633 -0.252 1.00 83.25 88 ALA A N 1
ATOM 721 C CA . ALA A 1 88 ? 4.675 0.062 1.039 1.00 83.25 88 ALA A CA 1
ATOM 722 C C . ALA A 1 88 ? 4.468 1.043 2.204 1.00 83.25 88 ALA A C 1
ATOM 724 O O . ALA A 1 88 ? 3.980 0.647 3.259 1.00 83.25 88 ALA A O 1
ATOM 725 N N . GLN A 1 89 ? 4.758 2.333 2.010 1.00 84.62 89 GLN A N 1
ATOM 726 C CA . GLN A 1 89 ? 4.494 3.363 3.017 1.00 84.62 89 GLN A CA 1
ATOM 727 C C . GLN A 1 89 ? 2.999 3.471 3.354 1.00 84.62 89 GLN A C 1
ATOM 729 O O . GLN A 1 89 ? 2.637 3.514 4.529 1.00 84.62 89 GLN A O 1
ATOM 734 N N . TYR A 1 90 ? 2.130 3.495 2.340 1.00 84.31 90 TYR A N 1
ATOM 735 C CA . TYR A 1 90 ? 0.679 3.537 2.546 1.00 84.31 90 TYR A CA 1
ATOM 736 C C . TYR A 1 90 ? 0.160 2.240 3.181 1.00 84.31 90 TYR A C 1
ATOM 738 O O . TYR A 1 90 ? -0.696 2.287 4.059 1.00 84.31 90 TYR A O 1
ATOM 746 N N . VAL A 1 91 ? 0.704 1.082 2.804 1.00 88.56 91 VAL A N 1
ATOM 747 C CA . VAL A 1 91 ? 0.372 -0.197 3.449 1.00 88.56 91 VAL A CA 1
ATOM 748 C C . VAL A 1 91 ? 0.769 -0.193 4.930 1.00 88.56 91 VAL A C 1
ATOM 750 O O . VAL A 1 91 ? -0.036 -0.588 5.771 1.00 88.56 91 VAL A O 1
ATOM 753 N N . GLY A 1 92 ? 1.955 0.322 5.271 1.00 84.75 92 GLY A N 1
ATOM 754 C CA . GLY A 1 92 ? 2.403 0.481 6.659 1.00 84.75 92 GLY A CA 1
ATOM 755 C C . GLY A 1 92 ? 1.483 1.381 7.482 1.00 84.75 92 GLY A C 1
ATOM 756 O O . GLY A 1 92 ? 1.018 0.985 8.548 1.00 84.75 92 GLY A O 1
ATOM 757 N N . GLN A 1 93 ? 1.136 2.551 6.946 1.00 87.00 93 GLN A N 1
ATOM 758 C CA . GLN A 1 93 ? 0.198 3.478 7.585 1.00 87.00 93 GLN A CA 1
ATOM 759 C C . GLN A 1 93 ? -1.196 2.857 7.794 1.00 87.00 93 GLN A C 1
ATOM 761 O O . GLN A 1 93 ? -1.807 3.055 8.843 1.00 87.00 93 GLN A O 1
ATOM 766 N N . MET A 1 94 ? -1.687 2.065 6.836 1.00 89.88 94 MET A N 1
ATOM 767 C CA . MET A 1 94 ? -2.945 1.329 6.977 1.00 89.88 94 MET A CA 1
ATOM 768 C C . MET A 1 94 ? -2.853 0.273 8.089 1.00 89.88 94 MET A C 1
ATOM 770 O O . MET A 1 94 ? -3.741 0.201 8.936 1.00 89.88 94 MET A O 1
ATOM 774 N N . GLY A 1 95 ? -1.761 -0.497 8.143 1.00 87.69 95 GLY A N 1
ATOM 775 C CA . GLY A 1 95 ? -1.511 -1.454 9.225 1.00 87.69 95 GLY A CA 1
ATOM 776 C C . GLY A 1 95 ? -1.471 -0.793 10.608 1.00 87.69 95 GLY A C 1
ATOM 777 O O . GLY A 1 95 ? -2.017 -1.330 11.573 1.00 87.69 95 GLY A O 1
ATOM 778 N N . ASP A 1 96 ? -0.896 0.406 10.712 1.00 89.69 96 ASP A N 1
ATOM 779 C CA . ASP A 1 96 ? -0.886 1.190 11.953 1.00 89.69 96 ASP A CA 1
ATOM 780 C C . ASP A 1 96 ? -2.287 1.624 12.391 1.00 89.69 96 ASP A C 1
ATOM 782 O O . ASP A 1 96 ? -2.594 1.594 13.583 1.00 89.69 96 ASP A O 1
ATOM 786 N N . LEU A 1 97 ? -3.147 2.023 11.451 1.00 88.50 97 LEU A N 1
ATOM 787 C CA . LEU A 1 97 ? -4.534 2.390 11.745 1.00 88.50 97 LEU A CA 1
ATOM 788 C C . LEU A 1 97 ? -5.344 1.191 12.242 1.00 88.50 97 LEU A C 1
ATOM 790 O O . LEU A 1 97 ? -6.070 1.324 13.225 1.00 88.50 97 LEU A O 1
ATOM 794 N N . LEU A 1 98 ? -5.177 0.019 11.623 1.00 91.25 98 LEU A N 1
ATOM 795 C CA . LEU A 1 98 ? -5.858 -1.207 12.053 1.00 91.25 98 LEU A CA 1
ATOM 796 C C . LEU A 1 98 ? -5.394 -1.654 13.447 1.00 91.25 98 LEU A C 1
ATOM 798 O O . LEU A 1 98 ? -6.226 -1.995 14.289 1.00 91.25 98 LEU A O 1
ATOM 802 N N . ARG A 1 99 ? -4.086 -1.566 13.736 1.00 93.81 99 ARG A N 1
ATOM 803 C CA . ARG A 1 99 ? -3.550 -1.808 15.088 1.00 93.81 99 ARG A CA 1
ATOM 804 C C . ARG A 1 99 ? -4.124 -0.830 16.105 1.00 93.81 99 ARG A C 1
ATOM 806 O O . ARG A 1 99 ? -4.616 -1.260 17.141 1.00 93.81 99 ARG A O 1
ATOM 813 N N . LYS A 1 100 ? -4.156 0.468 15.787 1.00 92.19 100 LYS A N 1
ATOM 814 C CA . LYS A 1 100 ? -4.781 1.479 16.654 1.00 92.19 100 LYS A CA 1
ATOM 815 C C . LYS A 1 100 ? -6.260 1.184 16.891 1.00 92.19 100 LYS A C 1
ATOM 817 O O . LYS A 1 100 ? -6.701 1.292 18.028 1.00 92.19 100 LYS A O 1
ATOM 822 N N . ALA A 1 101 ? -7.016 0.799 15.863 1.00 90.00 101 ALA A N 1
ATOM 823 C CA . ALA A 1 101 ? -8.424 0.436 16.006 1.00 90.00 101 ALA A CA 1
ATOM 824 C C . ALA A 1 101 ? -8.607 -0.744 16.974 1.00 90.00 101 ALA A C 1
ATOM 826 O O . ALA A 1 101 ? -9.417 -0.652 17.896 1.00 90.00 101 ALA A O 1
ATOM 827 N N . ARG A 1 102 ? -7.803 -1.804 16.823 1.00 92.00 102 ARG A N 1
ATOM 828 C CA . ARG A 1 102 ? -7.802 -2.964 17.727 1.00 92.00 102 ARG A CA 1
ATOM 829 C C . ARG A 1 102 ? -7.435 -2.570 19.158 1.00 92.00 102 ARG A C 1
ATOM 831 O O . ARG A 1 102 ? -8.192 -2.846 20.083 1.00 92.00 102 ARG A O 1
ATOM 838 N N . ASP A 1 103 ? -6.310 -1.886 19.335 1.00 91.75 103 ASP A N 1
ATOM 839 C CA . ASP A 1 103 ? -5.813 -1.498 20.655 1.00 91.75 103 ASP A CA 1
ATOM 840 C C . ASP A 1 103 ? -6.806 -0.566 21.369 1.00 91.75 103 ASP A C 1
ATOM 842 O O . ASP A 1 103 ? -6.929 -0.599 22.592 1.00 91.75 103 ASP A O 1
ATOM 846 N N . TRP A 1 104 ? -7.542 0.265 20.623 1.00 90.88 104 TRP A N 1
ATOM 847 C CA . TRP A 1 104 ? -8.623 1.076 21.176 1.00 90.88 104 TRP A CA 1
ATOM 848 C C . TRP A 1 104 ? -9.857 0.249 21.540 1.00 90.88 104 TRP A C 1
ATOM 850 O O . TRP A 1 104 ? -10.418 0.499 22.605 1.00 90.88 104 TRP A O 1
ATOM 860 N N . LEU A 1 105 ? -10.259 -0.731 20.722 1.00 87.81 105 LEU A N 1
ATOM 861 C CA . LEU A 1 105 ? -11.371 -1.650 21.016 1.00 87.81 105 LEU A CA 1
ATOM 862 C C . LEU A 1 105 ? -11.146 -2.460 22.301 1.00 87.81 105 LEU A C 1
ATOM 864 O O . LEU A 1 105 ? -12.100 -2.728 23.029 1.00 87.81 105 LEU A O 1
ATOM 868 N N . GLU A 1 106 ? -9.898 -2.824 22.597 1.00 88.25 106 GLU A N 1
ATOM 869 C CA . GLU A 1 106 ? -9.536 -3.636 23.767 1.00 88.25 106 GLU A CA 1
ATOM 870 C C . GLU A 1 106 ? -9.484 -2.850 25.085 1.00 88.25 106 GLU A C 1
ATOM 872 O O . GLU A 1 106 ? -9.496 -3.442 26.169 1.00 88.25 106 GLU A O 1
ATOM 877 N N . ARG A 1 107 ? -9.458 -1.512 25.033 1.00 86.62 107 ARG A N 1
ATOM 878 C CA . ARG A 1 107 ? -9.423 -0.688 26.246 1.00 86.62 107 ARG A CA 1
ATOM 879 C C . ARG A 1 107 ? -10.723 -0.820 27.030 1.00 86.62 107 ARG A C 1
ATOM 881 O O . ARG A 1 107 ? -11.823 -0.602 26.511 1.00 86.62 107 ARG A O 1
ATOM 888 N N . ARG A 1 108 ? -10.573 -1.105 28.326 1.00 81.44 108 ARG A N 1
ATOM 889 C CA . ARG A 1 108 ? -11.672 -1.059 29.293 1.00 81.44 108 ARG A CA 1
ATOM 890 C C . ARG A 1 108 ? -12.162 0.381 29.426 1.00 81.44 108 ARG A C 1
ATOM 892 O O . ARG A 1 108 ? -11.360 1.295 29.583 1.00 81.44 108 ARG A O 1
ATOM 899 N N . THR A 1 109 ? -13.473 0.558 29.365 1.00 80.50 109 THR A N 1
ATOM 900 C CA . THR A 1 109 ? -14.154 1.843 29.562 1.00 80.50 109 THR A CA 1
ATOM 901 C C . THR A 1 109 ? -14.903 1.793 30.878 1.00 80.50 109 THR A C 1
ATOM 903 O O . THR A 1 109 ? -15.539 0.781 31.172 1.00 80.50 109 THR A O 1
ATOM 906 N N . THR A 1 110 ? -14.811 2.860 31.664 1.00 81.56 110 THR A N 1
ATOM 907 C CA . THR A 1 110 ? -15.430 2.930 32.996 1.00 81.56 110 THR A CA 1
ATOM 908 C C . THR A 1 110 ? -16.730 3.730 32.996 1.00 81.56 110 THR A C 1
ATOM 910 O O . THR A 1 110 ? -17.534 3.583 33.912 1.00 81.56 110 THR A O 1
ATOM 913 N N . SER A 1 111 ? -16.974 4.519 31.944 1.00 87.00 111 SER A N 1
ATOM 914 C CA . SER A 1 111 ? -18.212 5.277 31.751 1.00 87.00 111 SER A CA 1
ATOM 915 C C . SER A 1 111 ? -18.818 5.088 30.357 1.00 87.00 111 SER A C 1
ATOM 917 O O . SER A 1 111 ? -18.137 4.726 29.395 1.00 87.00 111 SER A O 1
ATOM 919 N N . GLU A 1 112 ? -20.116 5.367 30.244 1.00 83.94 112 GLU A N 1
ATOM 920 C CA . GLU A 1 112 ? -20.863 5.332 28.981 1.00 83.94 112 GLU A CA 1
ATOM 921 C C . GLU A 1 112 ? -20.332 6.366 27.974 1.00 83.94 112 GLU A C 1
ATOM 923 O O . GLU A 1 112 ? -20.092 6.045 26.812 1.00 83.94 112 GLU A O 1
ATOM 928 N N . ARG A 1 113 ? -19.997 7.573 28.446 1.00 85.62 113 ARG A N 1
ATOM 929 C CA . ARG A 1 113 ? -19.405 8.633 27.616 1.00 85.62 113 ARG A CA 1
ATOM 930 C C . ARG A 1 113 ? -18.037 8.242 27.040 1.00 85.62 113 ARG A C 1
ATOM 932 O O . ARG A 1 113 ? -17.734 8.563 25.893 1.00 85.62 113 ARG A O 1
ATOM 939 N N . GLU A 1 114 ? -17.208 7.536 27.810 1.00 85.69 114 GLU A N 1
ATOM 940 C CA . GLU A 1 114 ? -15.944 6.972 27.310 1.00 85.69 114 GLU A CA 1
ATOM 941 C C . GLU A 1 114 ? -16.181 5.866 26.275 1.00 85.69 114 GLU A C 1
ATOM 943 O O . GLU A 1 114 ? -15.429 5.751 25.305 1.00 85.69 114 GLU A O 1
ATOM 948 N N . ALA A 1 115 ? -17.225 5.054 26.465 1.00 82.94 115 ALA A N 1
ATOM 949 C CA . ALA A 1 115 ? -17.586 3.998 25.529 1.00 82.94 115 ALA A CA 1
ATOM 950 C C . ALA A 1 115 ? -18.009 4.565 24.165 1.00 82.94 115 ALA A C 1
ATOM 952 O O . ALA A 1 115 ? -17.545 4.054 23.145 1.00 82.94 115 ALA A O 1
ATOM 953 N N . GLU A 1 116 ? -18.800 5.641 24.142 1.00 86.19 116 GLU A N 1
ATOM 954 C CA . GLU A 1 116 ? -19.176 6.359 22.916 1.00 86.19 116 GLU A CA 1
ATOM 955 C C . GLU A 1 116 ? -17.961 6.986 22.219 1.00 86.19 116 GLU A C 1
ATOM 957 O O . GLU A 1 116 ? -17.747 6.773 21.024 1.00 86.19 116 GLU A O 1
ATOM 962 N N . GLN A 1 117 ? -17.106 7.699 22.963 1.00 88.12 117 GLN A N 1
ATOM 963 C CA . GLN A 1 117 ? -15.889 8.302 22.405 1.00 88.12 117 GLN A CA 1
ATOM 964 C C . GLN A 1 117 ? -14.933 7.258 21.822 1.00 88.12 117 GLN A C 1
ATOM 966 O O . GLN A 1 117 ? -14.326 7.496 20.774 1.00 88.12 117 GLN A O 1
ATOM 971 N N . ARG A 1 118 ? -14.807 6.091 22.467 1.00 86.88 118 ARG A N 1
ATOM 972 C CA . ARG A 1 118 ? -14.024 4.967 21.939 1.00 86.88 118 ARG A CA 1
ATOM 973 C C . ARG A 1 118 ? -14.596 4.483 20.613 1.00 86.88 118 ARG A C 1
ATOM 975 O O . ARG A 1 118 ? -13.829 4.332 19.668 1.00 86.88 118 ARG A O 1
ATOM 982 N N . VAL A 1 119 ? -15.905 4.235 20.537 1.00 89.56 119 VAL A N 1
ATOM 983 C CA . VAL A 1 119 ? -16.561 3.761 19.305 1.00 89.56 119 VAL A CA 1
ATOM 984 C C . VAL A 1 119 ? -16.315 4.736 18.155 1.00 89.56 119 VAL A C 1
ATOM 986 O O . VAL A 1 119 ? -15.903 4.321 17.073 1.00 89.56 119 VAL A O 1
ATOM 989 N N . GLU A 1 120 ? -16.473 6.032 18.413 1.00 90.94 120 GLU A N 1
ATOM 990 C CA . GLU A 1 120 ? -16.216 7.087 17.433 1.00 90.94 120 GLU A CA 1
ATOM 991 C C . GLU A 1 120 ? -14.743 7.121 16.992 1.00 90.94 120 GLU A C 1
ATOM 993 O O . GLU A 1 120 ? -14.426 7.314 15.818 1.00 90.94 120 GLU A O 1
ATOM 998 N N . GLN A 1 121 ? -13.808 6.919 17.923 1.00 91.12 121 GLN A N 1
ATOM 999 C CA . GLN A 1 121 ? -12.380 6.894 17.612 1.00 91.12 121 GLN A CA 1
ATOM 1000 C C . GLN A 1 121 ? -11.985 5.661 16.786 1.00 91.12 121 GLN A C 1
ATOM 1002 O O . GLN A 1 121 ? -11.206 5.785 15.840 1.00 91.12 121 GLN A O 1
ATOM 1007 N N . VAL A 1 122 ? -12.534 4.489 17.117 1.00 91.81 122 VAL A N 1
ATOM 1008 C CA . VAL A 1 122 ? -12.348 3.247 16.354 1.00 91.81 122 VAL A CA 1
ATOM 1009 C C . VAL A 1 122 ? -12.888 3.426 14.941 1.00 91.81 122 VAL A C 1
ATOM 1011 O O . VAL A 1 122 ? -12.158 3.178 13.985 1.00 91.81 122 VAL A O 1
ATOM 1014 N N . ARG A 1 123 ? -14.115 3.941 14.798 1.00 92.31 123 ARG A N 1
ATOM 1015 C CA . ARG A 1 123 ? -14.732 4.219 13.496 1.00 92.31 123 ARG A CA 1
ATOM 1016 C C . ARG A 1 123 ? -13.862 5.131 12.639 1.00 92.31 123 ARG A C 1
ATOM 1018 O O . ARG A 1 123 ? -13.562 4.780 11.505 1.00 92.31 123 ARG A O 1
ATOM 1025 N N . ARG A 1 124 ? -13.344 6.224 13.209 1.00 91.00 124 ARG A N 1
ATOM 1026 C CA . ARG A 1 124 ? -12.419 7.126 12.505 1.00 91.00 124 ARG A CA 1
ATOM 1027 C C . ARG A 1 124 ? -11.162 6.421 11.990 1.00 91.00 124 ARG A C 1
ATOM 1029 O O . ARG A 1 124 ? -10.725 6.715 10.880 1.00 91.00 124 ARG A O 1
ATOM 1036 N N . PHE A 1 125 ? -10.573 5.503 12.758 1.00 90.25 125 PHE A N 1
ATOM 1037 C CA . PHE A 1 125 ? -9.417 4.733 12.282 1.00 90.25 125 PHE A CA 1
ATOM 1038 C C . PHE A 1 125 ? -9.784 3.761 11.157 1.00 90.25 125 PHE A C 1
ATOM 1040 O O . PHE A 1 125 ? -9.036 3.660 10.184 1.00 90.25 125 PHE A O 1
ATOM 1047 N N . LEU A 1 126 ? -10.929 3.081 11.266 1.00 90.62 126 LEU A N 1
ATOM 1048 C CA . LEU A 1 126 ? -11.417 2.166 10.231 1.00 90.62 126 LEU A CA 1
ATOM 1049 C C . LEU A 1 126 ? -11.739 2.912 8.933 1.00 90.62 126 LEU A C 1
ATOM 1051 O O . LEU A 1 126 ? -11.279 2.499 7.873 1.00 90.62 126 LEU A O 1
ATOM 1055 N N . ASP A 1 127 ? -12.424 4.053 9.010 1.00 88.94 127 ASP A N 1
ATOM 1056 C CA . ASP A 1 127 ? -12.740 4.887 7.847 1.00 88.94 127 ASP A CA 1
ATOM 1057 C C . ASP A 1 127 ? -11.470 5.388 7.145 1.00 88.94 127 ASP A C 1
ATOM 1059 O O . ASP A 1 127 ? -11.384 5.366 5.916 1.00 88.94 127 ASP A O 1
ATOM 1063 N N . GLN A 1 128 ? -10.446 5.788 7.910 1.00 84.00 128 GLN A N 1
ATOM 1064 C CA . GLN A 1 128 ? -9.145 6.162 7.348 1.00 84.00 128 GLN A CA 1
ATOM 1065 C C . GLN A 1 128 ? -8.461 4.974 6.660 1.00 84.00 128 GLN A C 1
ATOM 1067 O O . GLN A 1 128 ? -7.946 5.133 5.554 1.00 84.00 128 GLN A O 1
ATOM 1072 N N . ALA A 1 129 ? -8.487 3.782 7.264 1.00 83.31 129 ALA A N 1
ATOM 1073 C CA . ALA A 1 129 ? -7.924 2.575 6.658 1.00 83.31 129 ALA A CA 1
ATOM 1074 C C . ALA A 1 129 ? -8.656 2.194 5.356 1.00 83.31 129 ALA A C 1
ATOM 1076 O O . ALA A 1 129 ? -8.014 1.905 4.345 1.00 83.31 129 ALA A O 1
ATOM 1077 N N . VAL A 1 130 ? -9.990 2.277 5.343 1.00 86.94 130 VAL A N 1
ATOM 1078 C CA . VAL A 1 130 ? -10.836 2.054 4.159 1.00 86.94 130 VAL A CA 1
ATOM 1079 C C . VAL A 1 130 ? -10.510 3.066 3.062 1.00 86.94 130 VAL A C 1
ATOM 1081 O O . VAL A 1 130 ? -10.286 2.680 1.913 1.00 86.94 130 VAL A O 1
ATOM 1084 N N . TRP A 1 131 ? -10.415 4.353 3.398 1.00 83.31 131 TRP A N 1
ATOM 1085 C CA . TRP A 1 131 ? -10.052 5.402 2.444 1.00 83.31 131 TRP A CA 1
ATOM 1086 C C . TRP A 1 131 ? -8.664 5.167 1.834 1.00 83.31 131 TRP A C 1
ATOM 1088 O O . TRP A 1 131 ? -8.482 5.260 0.617 1.00 83.31 131 TRP A O 1
ATOM 1098 N N . MET A 1 132 ? -7.688 4.775 2.655 1.00 84.69 132 MET A N 1
ATOM 1099 C CA . MET A 1 132 ? -6.354 4.408 2.180 1.00 84.69 132 MET A CA 1
ATOM 1100 C C . MET A 1 132 ? -6.380 3.195 1.251 1.00 84.69 132 MET A C 1
ATOM 1102 O O . MET A 1 132 ? -5.654 3.177 0.257 1.00 84.69 132 MET A O 1
ATOM 1106 N N . SER A 1 133 ? -7.239 2.211 1.527 1.00 82.25 133 SER A N 1
ATOM 1107 C CA . SER A 1 133 ? -7.400 1.022 0.688 1.00 82.25 133 SER A CA 1
ATOM 1108 C C . SER A 1 133 ? -7.842 1.381 -0.743 1.00 82.25 133 SER A C 1
ATOM 1110 O O . SER A 1 133 ? -7.309 0.842 -1.715 1.00 82.25 133 SER A O 1
ATOM 1112 N N . GLN A 1 134 ? -8.730 2.373 -0.891 1.00 76.06 134 GLN A N 1
ATOM 1113 C CA . GLN A 1 134 ? -9.172 2.885 -2.193 1.00 76.06 134 GLN A CA 1
ATOM 1114 C C . GLN A 1 134 ? -8.026 3.591 -2.931 1.00 76.06 134 GLN A C 1
ATOM 1116 O O . GLN A 1 134 ? -7.811 3.363 -4.124 1.00 76.06 134 GLN A O 1
ATOM 1121 N N . GLY A 1 135 ? -7.237 4.397 -2.211 1.00 74.12 135 GLY A N 1
ATOM 1122 C CA . GLY A 1 135 ? -6.029 5.026 -2.751 1.00 74.12 135 GLY A CA 1
ATOM 1123 C C . GLY A 1 135 ? -4.990 4.000 -3.219 1.00 74.12 135 GLY A C 1
ATOM 1124 O O . GLY A 1 135 ? -4.438 4.126 -4.314 1.00 74.12 135 GLY A O 1
ATOM 1125 N N . LEU A 1 136 ? -4.774 2.937 -2.439 1.00 81.38 136 LEU A N 1
ATOM 1126 C CA . LEU A 1 136 ? -3.884 1.827 -2.788 1.00 81.38 136 LEU A CA 1
ATOM 1127 C C . LEU A 1 136 ? -4.357 1.082 -4.040 1.00 81.38 136 LEU A C 1
ATOM 1129 O O . LEU A 1 136 ? -3.534 0.740 -4.886 1.00 81.38 136 LEU A O 1
ATOM 1133 N N . GLN A 1 137 ? -5.664 0.894 -4.220 1.00 79.38 137 GLN A N 1
ATOM 1134 C CA . GLN A 1 137 ? -6.207 0.254 -5.418 1.00 79.38 137 GLN A CA 1
ATOM 1135 C C . GLN A 1 137 ? -5.996 1.101 -6.686 1.00 79.38 137 GLN A C 1
ATOM 1137 O O . GLN A 1 137 ? -5.720 0.556 -7.756 1.00 79.38 137 GLN A O 1
ATOM 1142 N N . MET A 1 138 ? -6.037 2.434 -6.578 1.00 72.81 138 MET A N 1
ATOM 1143 C CA . MET A 1 138 ? -5.646 3.322 -7.683 1.00 72.81 138 MET A CA 1
ATOM 1144 C C . MET A 1 138 ? -4.139 3.251 -7.970 1.00 72.81 138 MET A C 1
ATOM 1146 O O . MET A 1 138 ? -3.727 3.206 -9.133 1.00 72.81 138 MET A O 1
ATOM 1150 N N . LEU A 1 139 ? -3.311 3.212 -6.921 1.00 71.12 139 LEU A N 1
ATOM 1151 C CA . LEU A 1 139 ? -1.856 3.087 -7.045 1.00 71.12 139 LEU A CA 1
ATOM 1152 C C . LEU A 1 139 ? -1.430 1.723 -7.600 1.00 71.12 139 LEU A C 1
ATOM 1154 O O . LEU A 1 139 ? -0.432 1.659 -8.314 1.00 71.12 139 LEU A O 1
ATOM 1158 N N . HIS A 1 140 ? -2.197 0.659 -7.349 1.00 78.12 140 HIS A N 1
ATOM 1159 C CA . HIS A 1 140 ? -1.942 -0.688 -7.859 1.00 78.12 140 HIS A CA 1
ATOM 1160 C C . HIS A 1 140 ? -1.809 -0.701 -9.386 1.00 78.12 140 HIS A C 1
ATOM 1162 O O . HIS A 1 140 ? -0.817 -1.200 -9.905 1.00 78.12 140 HIS A O 1
ATOM 1168 N N . ALA A 1 141 ? -2.728 -0.063 -10.118 1.00 71.19 141 ALA A N 1
ATOM 1169 C CA . ALA A 1 141 ? -2.650 0.007 -11.580 1.00 71.19 141 ALA A CA 1
ATOM 1170 C C . ALA A 1 141 ? -1.367 0.707 -12.075 1.00 71.19 141 ALA A C 1
ATOM 1172 O O . ALA A 1 141 ? -0.782 0.316 -13.086 1.00 71.19 141 ALA A O 1
ATOM 1173 N N . MET A 1 142 ? -0.906 1.732 -11.350 1.00 66.12 142 MET A N 1
ATOM 1174 C CA . MET A 1 142 ? 0.335 2.443 -11.668 1.00 66.12 142 MET A CA 1
ATOM 1175 C C . MET A 1 142 ? 1.580 1.622 -11.310 1.00 66.12 142 MET A C 1
ATOM 1177 O O . MET A 1 142 ? 2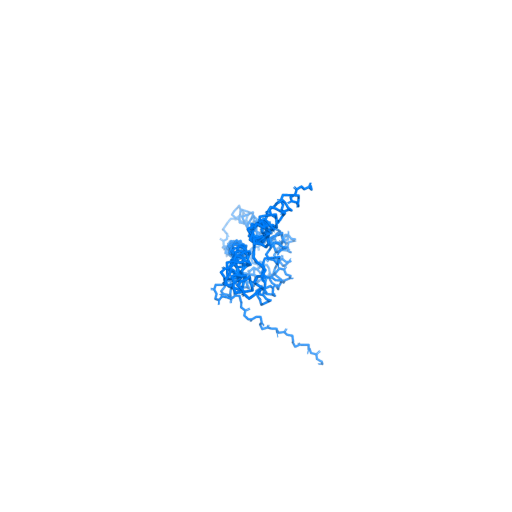.548 1.634 -12.069 1.00 66.12 142 MET A O 1
ATOM 1181 N N . ALA A 1 143 ? 1.548 0.899 -10.188 1.00 68.69 143 ALA A N 1
ATOM 1182 C CA . ALA A 1 143 ? 2.621 0.013 -9.754 1.00 68.69 143 ALA A CA 1
ATOM 1183 C C . ALA A 1 143 ? 2.783 -1.176 -10.714 1.00 68.69 143 ALA A C 1
ATOM 1185 O O . ALA A 1 143 ? 3.893 -1.447 -11.161 1.00 68.69 143 ALA A O 1
ATOM 1186 N N . MET A 1 144 ? 1.681 -1.807 -11.131 1.00 72.88 144 MET A N 1
ATOM 1187 C CA . MET A 1 144 ? 1.667 -2.911 -12.103 1.00 72.88 144 MET A CA 1
ATOM 1188 C C . MET A 1 144 ? 2.272 -2.514 -13.453 1.00 72.88 144 MET A C 1
ATOM 1190 O O . MET A 1 144 ? 2.997 -3.290 -14.063 1.00 72.88 144 MET A O 1
ATOM 1194 N N . ALA A 1 145 ? 2.030 -1.284 -13.914 1.00 66.81 145 ALA A N 1
ATOM 1195 C CA . ALA A 1 145 ? 2.616 -0.784 -15.159 1.00 66.81 145 ALA A CA 1
ATOM 1196 C C . ALA A 1 145 ? 4.130 -0.514 -15.061 1.00 66.81 145 ALA A C 1
ATOM 1198 O O . ALA A 1 145 ? 4.797 -0.386 -16.087 1.00 66.81 145 ALA A O 1
ATOM 1199 N N . ALA A 1 146 ? 4.665 -0.376 -13.846 1.00 63.78 146 ALA A N 1
ATOM 1200 C CA . ALA A 1 146 ? 6.066 -0.052 -13.609 1.00 63.78 146 ALA A CA 1
ATOM 1201 C C . ALA A 1 146 ? 6.904 -1.287 -13.223 1.00 63.78 146 ALA A C 1
ATOM 1203 O O . ALA A 1 146 ? 8.096 -1.345 -13.522 1.00 63.78 146 ALA A O 1
ATOM 1204 N N . VAL A 1 147 ? 6.302 -2.291 -12.582 1.00 68.19 147 VAL A N 1
ATOM 1205 C CA . VAL A 1 147 ? 6.992 -3.482 -12.072 1.00 68.19 147 VAL A CA 1
ATOM 1206 C C . VAL A 1 147 ? 7.117 -4.552 -13.168 1.00 68.19 147 VAL A C 1
ATOM 1208 O O . VAL A 1 147 ? 6.129 -5.136 -13.592 1.00 68.19 147 VAL A O 1
ATOM 1211 N N . LYS A 1 148 ? 8.350 -4.838 -13.615 1.00 68.31 148 LYS A N 1
ATOM 1212 C CA . LYS A 1 148 ? 8.651 -5.941 -14.562 1.00 68.31 148 LYS A CA 1
ATOM 1213 C C . LYS A 1 148 ? 8.934 -7.281 -13.875 1.00 68.31 148 LYS A C 1
ATOM 1215 O O . LYS A 1 148 ? 8.951 -8.313 -14.536 1.00 68.31 148 LYS A O 1
ATOM 1220 N N . ASP A 1 149 ? 9.186 -7.263 -12.570 1.00 73.56 149 ASP A N 1
ATOM 1221 C CA . ASP A 1 149 ? 9.400 -8.471 -11.778 1.00 73.56 149 ASP A CA 1
ATOM 1222 C C . ASP A 1 149 ? 8.052 -9.155 -11.504 1.00 73.56 149 ASP A C 1
ATOM 1224 O O . ASP A 1 149 ? 7.210 -8.618 -10.785 1.00 73.56 149 ASP A O 1
ATOM 1228 N N . HIS A 1 150 ? 7.842 -10.334 -12.094 1.00 71.75 150 HIS A N 1
ATOM 1229 C CA . HIS A 1 150 ? 6.602 -11.096 -11.936 1.00 71.75 150 HIS A CA 1
ATOM 1230 C C . HIS A 1 150 ? 6.322 -11.465 -10.477 1.00 71.75 150 HIS A C 1
ATOM 1232 O O . HIS A 1 150 ? 5.175 -11.409 -10.055 1.00 71.75 150 HIS A O 1
ATOM 1238 N N . GLN A 1 151 ? 7.348 -11.734 -9.668 1.00 73.31 151 GLN A N 1
ATOM 1239 C CA . GLN A 1 151 ? 7.156 -12.071 -8.256 1.00 73.31 151 GLN A CA 1
ATOM 1240 C C . GLN A 1 151 ? 6.635 -10.869 -7.459 1.00 73.31 151 GLN A C 1
ATOM 1242 O O . GLN A 1 151 ? 5.722 -10.984 -6.637 1.00 73.31 151 GLN A O 1
ATOM 1247 N N . ALA A 1 152 ? 7.200 -9.695 -7.727 1.00 72.25 152 ALA A N 1
ATOM 1248 C CA . ALA A 1 152 ? 6.747 -8.446 -7.143 1.00 72.25 152 ALA A CA 1
ATOM 1249 C C . ALA A 1 152 ? 5.303 -8.115 -7.546 1.00 72.25 152 ALA A C 1
ATOM 1251 O O . ALA A 1 152 ? 4.493 -7.699 -6.714 1.00 72.25 152 ALA A O 1
ATOM 1252 N N . MET A 1 153 ? 4.993 -8.342 -8.820 1.00 75.62 153 MET A N 1
ATOM 1253 C CA . MET A 1 153 ? 3.677 -8.154 -9.413 1.00 75.62 153 MET A CA 1
ATOM 1254 C C . MET A 1 153 ? 2.629 -9.084 -8.780 1.00 75.62 153 MET A C 1
ATOM 1256 O O . MET A 1 153 ? 1.560 -8.618 -8.385 1.00 75.62 153 MET A O 1
ATOM 1260 N N . ASP A 1 154 ? 2.959 -10.363 -8.596 1.00 82.31 154 ASP A N 1
ATOM 1261 C CA . ASP A 1 154 ? 2.088 -11.364 -7.972 1.00 82.31 154 ASP A CA 1
ATOM 1262 C C . ASP A 1 154 ? 1.831 -11.058 -6.495 1.00 82.31 154 ASP A C 1
ATOM 1264 O O . ASP A 1 154 ? 0.705 -11.195 -6.018 1.00 82.31 154 ASP A O 1
ATOM 1268 N N . SER A 1 155 ? 2.849 -10.596 -5.765 1.00 82.19 155 SER A N 1
ATOM 1269 C CA . SER A 1 155 ? 2.701 -10.190 -4.363 1.00 82.19 155 SER A CA 1
ATOM 1270 C C . SER A 1 155 ? 1.800 -8.956 -4.208 1.00 82.19 155 SER A C 1
ATOM 1272 O O . SER A 1 155 ? 0.905 -8.941 -3.360 1.00 82.19 155 SER A O 1
ATOM 1274 N N . LEU A 1 156 ? 1.991 -7.933 -5.050 1.00 83.19 156 LEU A N 1
ATOM 1275 C CA . LEU A 1 156 ? 1.142 -6.733 -5.098 1.00 83.19 156 LEU A CA 1
ATOM 1276 C C . LEU A 1 156 ? -0.305 -7.077 -5.461 1.00 83.19 156 LEU A C 1
ATOM 1278 O O . LEU A 1 156 ? -1.239 -6.621 -4.799 1.00 83.19 156 LEU A O 1
ATOM 1282 N N . THR A 1 157 ? -0.478 -7.919 -6.479 1.00 85.75 157 THR A N 1
ATOM 1283 C CA . THR A 1 157 ? -1.782 -8.419 -6.926 1.00 85.75 157 THR A CA 1
ATOM 1284 C C . THR A 1 157 ? -2.456 -9.197 -5.798 1.00 85.75 157 THR A C 1
ATOM 1286 O O . THR A 1 157 ? -3.580 -8.883 -5.409 1.00 85.75 157 THR A O 1
ATOM 1289 N N . GLY A 1 158 ? -1.751 -10.159 -5.200 1.00 85.94 158 GLY A N 1
ATOM 1290 C CA . GLY A 1 158 ? -2.243 -10.964 -4.088 1.00 85.94 158 GLY A CA 1
ATOM 1291 C C . GLY A 1 158 ? -2.699 -10.106 -2.910 1.00 85.94 158 GLY A C 1
ATOM 1292 O O . GLY A 1 158 ? -3.796 -10.315 -2.397 1.00 85.94 158 GLY A O 1
ATOM 1293 N N . PHE A 1 159 ? -1.922 -9.089 -2.536 1.00 87.62 159 PHE A N 1
ATOM 1294 C CA . PHE A 1 159 ? -2.311 -8.131 -1.501 1.00 87.62 159 PHE A CA 1
ATOM 1295 C C . PHE A 1 159 ? -3.587 -7.363 -1.875 1.00 87.62 159 PHE A C 1
ATOM 1297 O O . PHE A 1 159 ? -4.534 -7.303 -1.088 1.00 87.62 159 PHE A O 1
ATOM 1304 N N . CYS A 1 160 ? -3.651 -6.820 -3.094 1.00 86.44 160 CYS A N 1
ATOM 1305 C CA . CYS A 1 160 ? -4.788 -6.019 -3.545 1.00 86.44 160 CYS A CA 1
ATOM 1306 C C . CYS A 1 160 ? -6.091 -6.812 -3.646 1.00 86.44 160 CYS A C 1
ATOM 1308 O O . CYS A 1 160 ? -7.151 -6.252 -3.395 1.00 86.44 160 CYS A O 1
ATOM 1310 N N . PHE A 1 161 ? -6.029 -8.097 -3.993 1.00 88.75 161 PHE A N 1
ATOM 1311 C CA . PHE A 1 161 ? -7.222 -8.932 -4.144 1.00 88.75 161 PHE A CA 1
ATOM 1312 C C . PHE A 1 161 ? -7.589 -9.722 -2.884 1.00 88.75 161 PHE A C 1
ATOM 1314 O O . PHE A 1 161 ? -8.741 -10.122 -2.749 1.00 88.75 161 PHE A O 1
ATOM 1321 N N . ARG A 1 162 ? -6.656 -9.932 -1.944 1.00 89.75 162 ARG A N 1
ATOM 1322 C CA . ARG A 1 162 ? -6.941 -10.651 -0.689 1.00 89.75 162 ARG A CA 1
ATOM 1323 C C . ARG A 1 162 ? -7.167 -9.736 0.507 1.00 89.75 162 ARG A C 1
ATOM 1325 O O . ARG A 1 162 ? -8.047 -10.021 1.312 1.00 89.75 162 ARG A O 1
ATOM 1332 N N . ILE A 1 163 ? -6.374 -8.674 0.647 1.00 92.12 163 ILE A N 1
ATOM 1333 C CA . ILE A 1 163 ? -6.354 -7.843 1.859 1.00 92.12 163 ILE A CA 1
ATOM 1334 C C . ILE A 1 163 ? -7.258 -6.622 1.705 1.00 92.12 163 ILE A C 1
ATOM 1336 O O . ILE A 1 163 ? -8.111 -6.390 2.559 1.00 92.12 163 ILE A O 1
ATOM 1340 N N . LEU A 1 164 ? -7.143 -5.869 0.605 1.00 88.69 164 LEU A N 1
ATOM 1341 C CA . LEU A 1 164 ? -7.927 -4.635 0.432 1.00 88.69 164 LEU A CA 1
ATOM 1342 C C . LEU A 1 164 ? -9.452 -4.848 0.470 1.00 88.69 164 LEU A C 1
ATOM 1344 O O . LEU A 1 164 ? -10.126 -4.025 1.086 1.00 88.69 164 LEU A O 1
ATOM 1348 N N . PRO A 1 165 ? -10.039 -5.917 -0.111 1.00 90.88 165 PRO A N 1
ATOM 1349 C CA . PRO A 1 165 ? -11.480 -6.139 -0.015 1.00 90.88 165 PRO A CA 1
ATOM 1350 C C . PRO A 1 165 ? -11.937 -6.390 1.423 1.00 90.88 165 PRO A C 1
ATOM 1352 O O . PRO A 1 165 ? -12.994 -5.910 1.817 1.00 90.88 165 PRO A O 1
ATOM 1355 N N . ARG A 1 166 ? -11.118 -7.080 2.225 1.00 93.88 166 ARG A N 1
ATOM 1356 C CA . ARG A 1 166 ? -11.401 -7.332 3.644 1.00 93.88 166 ARG A CA 1
ATOM 1357 C C . ARG A 1 166 ? -11.305 -6.056 4.472 1.00 93.88 166 ARG A C 1
ATOM 1359 O O . ARG A 1 166 ? -12.183 -5.802 5.284 1.00 93.88 166 ARG A O 1
ATOM 1366 N N . VAL A 1 167 ? -10.312 -5.203 4.199 1.00 90.88 167 VAL A N 1
ATOM 1367 C CA . VAL A 1 167 ? -10.240 -3.858 4.800 1.00 90.88 167 VAL A CA 1
ATOM 1368 C C . VAL A 1 167 ? -11.467 -3.027 4.415 1.00 90.88 167 VAL A C 1
ATOM 1370 O O . VAL A 1 167 ? -12.061 -2.399 5.281 1.00 90.88 167 VAL A O 1
ATOM 1373 N N . ASN A 1 168 ? -11.893 -3.052 3.148 1.00 89.19 168 ASN A N 1
ATOM 1374 C CA . ASN A 1 168 ? -13.106 -2.354 2.709 1.00 89.19 168 ASN A CA 1
ATOM 1375 C C . ASN A 1 168 ? -14.372 -2.873 3.403 1.00 89.19 168 ASN A C 1
ATOM 1377 O O . ASN A 1 168 ? -15.233 -2.066 3.744 1.00 89.19 168 ASN A O 1
ATOM 1381 N N . ALA A 1 169 ? -14.468 -4.180 3.659 1.00 91.38 169 ALA A N 1
ATOM 1382 C CA . ALA A 1 169 ? -15.597 -4.777 4.373 1.00 91.38 169 ALA A CA 1
ATOM 1383 C C . ALA A 1 169 ? -15.721 -4.279 5.826 1.00 91.38 169 ALA A C 1
ATOM 1385 O O . ALA A 1 169 ? -16.815 -4.297 6.385 1.00 91.38 169 ALA A O 1
ATOM 1386 N N . LEU A 1 170 ? -14.641 -3.755 6.427 1.00 89.75 170 LEU A N 1
ATOM 1387 C CA . LEU A 1 170 ? -14.697 -3.136 7.759 1.00 89.75 170 LEU A CA 1
ATOM 1388 C C . LEU A 1 170 ? -15.605 -1.899 7.801 1.00 89.75 170 LEU A C 1
ATOM 1390 O O . LEU A 1 170 ? -16.098 -1.550 8.871 1.00 89.75 170 LEU A O 1
ATOM 1394 N N . ARG A 1 171 ? -15.865 -1.258 6.652 1.00 86.81 171 ARG A N 1
ATOM 1395 C CA . ARG A 1 171 ? -16.823 -0.149 6.534 1.00 86.81 171 ARG A CA 1
ATOM 1396 C C . ARG A 1 171 ? -18.241 -0.565 6.925 1.00 86.81 171 ARG A C 1
ATOM 1398 O O . ARG A 1 171 ? -18.986 0.242 7.476 1.00 86.81 171 ARG A O 1
A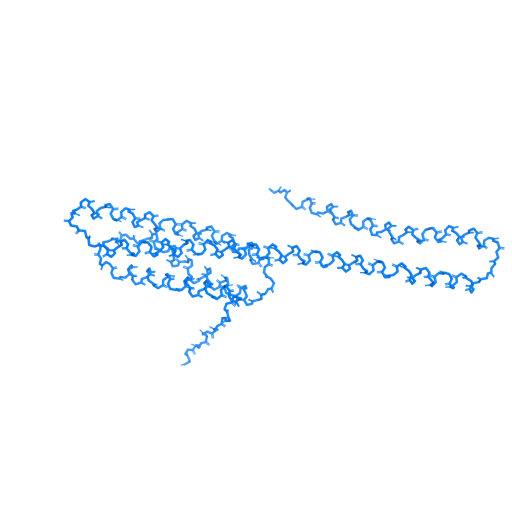TOM 1405 N N . ASP A 1 172 ? -18.605 -1.806 6.624 1.00 88.56 172 ASP A N 1
ATOM 1406 C CA . ASP A 1 172 ? -19.961 -2.319 6.813 1.00 88.56 172 ASP A CA 1
ATOM 1407 C C . ASP A 1 172 ? -20.170 -2.887 8.228 1.00 88.56 172 ASP A C 1
ATOM 1409 O O . ASP A 1 172 ? -21.276 -3.293 8.589 1.00 88.56 172 ASP A O 1
ATOM 1413 N N . VAL A 1 173 ? -19.125 -2.883 9.066 1.00 87.19 173 VAL A N 1
ATOM 1414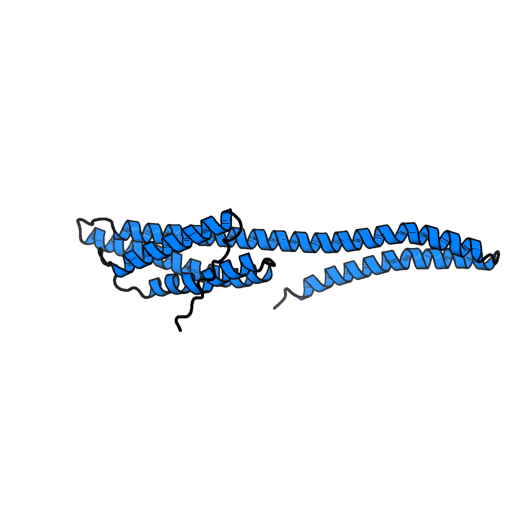 C CA . VAL A 1 173 ? -19.205 -3.343 10.453 1.00 87.19 173 VAL A CA 1
ATOM 1415 C C . VAL A 1 173 ? -19.949 -2.311 11.296 1.00 87.19 173 VAL A C 1
ATOM 1417 O O . VAL A 1 173 ? -19.445 -1.240 11.638 1.00 87.19 173 VAL A O 1
ATOM 1420 N N . THR A 1 174 ? -21.181 -2.653 11.658 1.00 83.75 174 THR A N 1
ATOM 1421 C CA . THR A 1 174 ? -22.053 -1.808 12.479 1.00 83.75 174 THR A CA 1
ATOM 1422 C C . THR A 1 174 ? -21.795 -1.979 13.973 1.00 83.75 174 THR A C 1
ATOM 1424 O O . THR A 1 174 ? -21.899 -1.004 14.722 1.00 83.75 174 THR A O 1
ATOM 1427 N N . ASP A 1 175 ? -21.422 -3.184 14.410 1.00 84.69 175 ASP A N 1
ATOM 1428 C CA . ASP A 1 175 ? -21.161 -3.484 15.815 1.00 84.69 175 ASP A CA 1
ATOM 1429 C C . ASP A 1 175 ? -19.700 -3.215 16.199 1.00 84.69 175 ASP A C 1
ATOM 1431 O O . ASP A 1 175 ? -18.809 -4.037 15.996 1.00 84.69 175 ASP A O 1
ATOM 1435 N N . LEU A 1 176 ? -19.467 -2.049 16.797 1.00 85.06 176 LEU A N 1
ATOM 1436 C CA . LEU A 1 176 ? -18.166 -1.632 17.327 1.00 85.06 176 LEU A CA 1
ATOM 1437 C C . LEU A 1 176 ? -18.098 -1.754 18.858 1.00 85.06 176 LEU A C 1
ATOM 1439 O O . LEU A 1 176 ? -17.300 -1.069 19.507 1.00 85.06 176 LEU A O 1
ATOM 1443 N N . ARG A 1 177 ? -18.964 -2.575 19.467 1.00 79.94 177 ARG A N 1
ATOM 1444 C CA . ARG A 1 177 ? -18.976 -2.760 20.919 1.00 79.94 177 ARG A CA 1
ATOM 1445 C C . ARG A 1 177 ? -17.664 -3.383 21.413 1.00 79.94 177 ARG A C 1
ATOM 1447 O O . ARG A 1 177 ? -17.056 -4.210 20.727 1.00 79.94 177 ARG A O 1
ATOM 1454 N N . PRO A 1 178 ? -17.226 -3.024 22.632 1.00 71.12 178 PRO A N 1
ATOM 1455 C CA . PRO A 1 178 ? -16.087 -3.677 23.258 1.00 71.12 178 PRO A CA 1
ATOM 1456 C C . PRO A 1 178 ? -16.381 -5.163 23.440 1.00 71.12 178 PRO A C 1
ATOM 1458 O O . PRO A 1 178 ? -17.446 -5.539 23.924 1.00 71.12 178 PRO A O 1
ATOM 1461 N N . GLY A 1 179 ? -15.422 -6.000 23.057 1.00 73.94 179 GLY A N 1
ATOM 1462 C CA . GLY A 1 179 ? -15.574 -7.452 23.113 1.00 73.94 179 GLY A CA 1
ATOM 1463 C C . GLY A 1 179 ? -16.220 -8.081 21.879 1.00 73.94 179 GLY A C 1
ATOM 1464 O O . GLY A 1 179 ? -16.431 -9.290 21.903 1.00 73.94 179 GLY A O 1
ATOM 1465 N N . ASN A 1 180 ? -16.474 -7.322 20.801 1.00 85.88 180 ASN A N 1
ATOM 1466 C CA . ASN A 1 180 ? -16.759 -7.922 19.496 1.00 85.88 180 ASN A CA 1
ATOM 1467 C C . ASN A 1 180 ? -15.548 -8.767 19.054 1.00 85.88 180 ASN A C 1
ATOM 1469 O O . ASN A 1 180 ? -14.521 -8.246 18.607 1.00 85.88 180 ASN A O 1
ATOM 1473 N N . TYR A 1 181 ? -15.669 -10.079 19.249 1.00 87.38 181 TYR A N 1
ATOM 1474 C CA . TYR A 1 181 ? -14.598 -11.039 19.020 1.00 87.38 181 TYR A CA 1
ATOM 1475 C C . TYR A 1 181 ? -14.246 -11.150 17.537 1.00 87.38 181 TYR A C 1
ATOM 1477 O O . TYR A 1 181 ? -13.061 -11.199 17.209 1.00 87.38 181 TYR A O 1
ATOM 1485 N N . ASP A 1 182 ? -15.251 -11.100 16.663 1.00 90.62 182 ASP A N 1
ATOM 1486 C CA . ASP A 1 182 ? -15.089 -11.249 15.216 1.00 90.62 182 ASP A CA 1
ATOM 1487 C C . ASP A 1 182 ? -14.332 -10.058 14.631 1.00 90.62 182 ASP A C 1
ATOM 1489 O O . ASP A 1 182 ? -13.336 -10.232 13.931 1.00 90.62 182 ASP A O 1
ATOM 1493 N N . LEU A 1 183 ? -14.731 -8.833 14.997 1.00 91.44 183 LEU A N 1
ATOM 1494 C CA . LEU A 1 183 ? -14.020 -7.626 14.574 1.00 91.44 183 LEU A CA 1
ATOM 1495 C C . LEU A 1 183 ? -12.582 -7.623 15.097 1.00 91.44 183 LEU A C 1
ATOM 1497 O O . LEU A 1 183 ? -11.656 -7.272 14.370 1.00 91.44 183 LEU A O 1
ATOM 1501 N N . ARG A 1 184 ? -12.371 -8.031 16.353 1.00 90.56 184 ARG A N 1
ATOM 1502 C CA . ARG A 1 184 ? -11.025 -8.101 16.927 1.00 90.56 184 ARG A CA 1
ATOM 1503 C C . ARG A 1 184 ? -10.145 -9.102 16.178 1.00 90.56 184 ARG A C 1
ATOM 1505 O O . ARG A 1 184 ? -9.014 -8.757 15.843 1.00 90.56 184 ARG A O 1
ATOM 1512 N N . GLN A 1 185 ? -10.653 -10.307 15.918 1.00 92.25 185 GLN A N 1
ATOM 1513 C CA . GLN A 1 185 ? -9.929 -11.322 15.153 1.00 92.25 185 GLN A CA 1
ATOM 1514 C C . GLN A 1 185 ? -9.613 -10.841 13.738 1.00 92.25 185 GLN A C 1
ATOM 1516 O O . GLN A 1 185 ? -8.490 -11.023 13.276 1.00 92.25 185 GLN A O 1
ATOM 1521 N N . GLU A 1 186 ? -10.569 -10.196 13.068 1.00 93.19 186 GLU A N 1
ATOM 1522 C CA . GLU A 1 186 ? -10.362 -9.672 11.720 1.00 93.19 186 GLU A CA 1
ATOM 1523 C C . GLU A 1 186 ? -9.279 -8.585 11.708 1.00 93.19 186 GLU A C 1
ATOM 1525 O O . GLU A 1 186 ? -8.377 -8.618 10.873 1.00 93.19 186 GLU A O 1
ATOM 1530 N N . LEU A 1 187 ? -9.301 -7.656 12.669 1.00 93.19 187 LEU A N 1
ATOM 1531 C CA . LEU A 1 187 ? -8.276 -6.615 12.789 1.00 93.19 187 LEU A CA 1
ATOM 1532 C C . LEU A 1 187 ? -6.891 -7.191 13.096 1.00 93.19 187 LEU A C 1
ATOM 1534 O O . LEU A 1 187 ? -5.899 -6.726 12.534 1.00 93.19 187 LEU A O 1
ATOM 1538 N N . GLU A 1 188 ? -6.808 -8.197 13.966 1.00 93.19 188 GLU A N 1
ATOM 1539 C CA . GLU A 1 188 ? -5.556 -8.889 14.273 1.00 93.19 188 GLU A CA 1
ATOM 1540 C C . GLU A 1 188 ? -5.009 -9.634 13.050 1.00 93.19 188 GLU A C 1
ATOM 1542 O O . GLU A 1 188 ? -3.830 -9.491 12.715 1.00 93.19 188 GLU A O 1
ATOM 1547 N N . PHE A 1 189 ? -5.871 -10.371 12.349 1.00 94.19 189 PHE A N 1
ATOM 1548 C CA . PHE A 1 189 ? -5.526 -11.067 11.116 1.00 94.19 189 PHE A CA 1
ATOM 1549 C C . PHE A 1 189 ? -5.001 -10.092 10.055 1.00 94.19 189 PHE A C 1
ATOM 1551 O O . PHE A 1 189 ? -3.911 -10.291 9.517 1.00 94.19 189 PHE A O 1
ATOM 1558 N N . LEU A 1 190 ? -5.734 -9.008 9.782 1.00 93.00 190 LEU A N 1
ATOM 1559 C CA . LEU A 1 190 ? -5.352 -8.027 8.767 1.00 93.00 190 LEU A CA 1
ATOM 1560 C C . LEU A 1 190 ? -4.047 -7.315 9.125 1.00 93.00 190 LEU A C 1
ATOM 1562 O O . LEU A 1 190 ? -3.192 -7.142 8.257 1.00 93.00 190 LEU A O 1
ATOM 1566 N N . ALA A 1 191 ? -3.862 -6.935 10.393 1.00 90.12 191 ALA A N 1
ATOM 1567 C CA . ALA A 1 191 ? -2.618 -6.326 10.852 1.00 90.12 191 ALA A CA 1
ATOM 1568 C C . ALA A 1 191 ? -1.420 -7.267 10.653 1.00 90.12 191 ALA A C 1
ATOM 1570 O O . ALA A 1 191 ? -0.370 -6.827 10.182 1.00 90.12 191 ALA A O 1
ATOM 1571 N N . LYS A 1 192 ? -1.591 -8.561 10.952 1.00 92.38 192 LYS A N 1
ATOM 1572 C CA . LYS A 1 192 ? -0.551 -9.576 10.771 1.00 92.38 192 LYS A CA 1
ATOM 1573 C C . LYS A 1 192 ? -0.209 -9.803 9.297 1.00 92.38 192 LYS A C 1
ATOM 1575 O O . LYS A 1 192 ? 0.968 -9.778 8.951 1.00 92.38 192 LYS A O 1
ATOM 1580 N N . GLU A 1 193 ? -1.201 -9.971 8.422 1.00 92.00 193 GLU A N 1
ATOM 1581 C CA . GLU A 1 193 ? -0.958 -10.153 6.980 1.00 92.00 193 GLU A CA 1
ATOM 1582 C C . GLU A 1 193 ? -0.262 -8.929 6.366 1.00 92.00 193 GLU A C 1
ATOM 1584 O O . GLU A 1 193 ? 0.632 -9.072 5.531 1.00 92.00 193 GLU A O 1
ATOM 1589 N N . ILE A 1 194 ? -0.636 -7.716 6.793 1.00 90.88 194 ILE A N 1
ATOM 1590 C CA . ILE A 1 194 ? 0.029 -6.478 6.368 1.00 90.88 194 ILE A CA 1
ATOM 1591 C C . ILE A 1 194 ? 1.489 -6.460 6.830 1.00 90.88 194 ILE A C 1
ATOM 1593 O O . ILE A 1 194 ? 2.375 -6.131 6.042 1.00 90.88 194 ILE A O 1
ATOM 1597 N N . GLU A 1 195 ? 1.762 -6.832 8.081 1.00 90.94 195 GLU A N 1
ATOM 1598 C CA . GLU A 1 195 ? 3.125 -6.895 8.613 1.00 90.94 195 GLU A CA 1
ATOM 1599 C C . GLU A 1 195 ? 3.984 -7.937 7.879 1.00 90.94 195 GLU A C 1
ATOM 1601 O O . GLU A 1 195 ? 5.126 -7.655 7.513 1.00 90.94 195 GLU A O 1
ATOM 1606 N N . GLU A 1 196 ? 3.443 -9.130 7.623 1.00 90.50 196 GLU A N 1
ATOM 1607 C CA . GLU A 1 196 ? 4.129 -10.180 6.864 1.00 90.50 196 GLU A CA 1
ATOM 1608 C C . GLU A 1 196 ? 4.427 -9.739 5.428 1.00 90.50 196 GLU A C 1
ATOM 1610 O O . GLU A 1 196 ? 5.538 -9.948 4.926 1.00 90.50 196 GLU A O 1
ATOM 1615 N N . TRP A 1 197 ? 3.474 -9.062 4.785 1.00 89.44 197 TRP A N 1
ATOM 1616 C CA . TRP A 1 197 ? 3.676 -8.496 3.458 1.00 89.44 197 TRP A CA 1
ATOM 1617 C C . TRP A 1 197 ? 4.785 -7.434 3.454 1.00 89.44 197 TRP A C 1
ATOM 1619 O O . TRP A 1 197 ? 5.660 -7.470 2.586 1.00 89.44 197 TRP A O 1
ATOM 1629 N N . LEU A 1 198 ? 4.801 -6.532 4.443 1.00 86.25 198 LEU A N 1
ATOM 1630 C CA . LEU A 1 198 ? 5.824 -5.486 4.582 1.00 86.25 198 LEU A CA 1
ATOM 1631 C C . LEU A 1 198 ? 7.223 -6.068 4.813 1.00 86.25 198 LEU A C 1
ATOM 1633 O O . LEU A 1 198 ? 8.165 -5.648 4.142 1.00 86.25 198 LEU A O 1
ATOM 1637 N N . LYS A 1 199 ? 7.359 -7.081 5.679 1.00 86.12 199 LYS A N 1
ATOM 1638 C CA . LYS A 1 199 ? 8.630 -7.804 5.882 1.00 86.12 199 LYS A CA 1
ATOM 1639 C C . LYS A 1 199 ? 9.143 -8.401 4.577 1.00 86.12 199 LYS A C 1
ATOM 1641 O O . LYS A 1 199 ? 10.324 -8.280 4.250 1.00 86.12 199 LYS A O 1
ATOM 1646 N N . GLY A 1 200 ? 8.241 -9.008 3.808 1.00 79.44 200 GLY A N 1
ATOM 1647 C CA . GLY A 1 200 ? 8.557 -9.513 2.482 1.00 79.44 200 GLY A CA 1
ATOM 1648 C C . GLY A 1 200 ? 8.974 -8.401 1.513 1.00 79.44 200 GLY A C 1
ATOM 1649 O O . GLY A 1 200 ? 9.909 -8.588 0.748 1.00 79.44 200 GLY A O 1
ATOM 1650 N N . ALA A 1 201 ? 8.336 -7.231 1.552 1.00 72.69 201 ALA A N 1
ATOM 1651 C CA . ALA A 1 201 ? 8.691 -6.099 0.697 1.00 72.69 201 ALA A CA 1
ATOM 1652 C C . ALA A 1 201 ? 10.083 -5.509 1.012 1.00 72.69 201 ALA A C 1
ATOM 1654 O O . ALA A 1 201 ? 10.793 -5.119 0.084 1.00 72.69 201 ALA A O 1
ATOM 1655 N N . GLU A 1 202 ? 10.503 -5.484 2.283 1.00 66.19 202 GLU A N 1
ATOM 1656 C CA . GLU A 1 202 ? 11.832 -5.005 2.706 1.00 66.19 202 GLU A CA 1
ATOM 1657 C C . GLU A 1 202 ? 12.984 -5.910 2.239 1.00 66.19 202 GLU A C 1
ATOM 1659 O O . GLU A 1 202 ? 14.078 -5.422 1.960 1.00 66.19 202 GLU A O 1
ATOM 1664 N N . HIS A 1 203 ? 12.740 -7.217 2.104 1.00 62.81 203 HIS A N 1
ATOM 1665 C CA . HIS A 1 203 ? 13.757 -8.219 1.748 1.00 62.81 203 HIS A CA 1
ATOM 1666 C C . HIS A 1 203 ? 13.761 -8.566 0.245 1.00 62.81 203 HIS A C 1
ATOM 1668 O O . HIS A 1 203 ? 14.420 -9.517 -0.180 1.00 62.81 203 HIS A O 1
ATOM 1674 N N . GLY A 1 204 ? 13.036 -7.785 -0.566 1.00 55.78 204 GLY A N 1
ATOM 1675 C CA . GLY A 1 204 ? 12.623 -8.169 -1.913 1.00 55.78 204 GLY A CA 1
ATOM 1676 C C . GLY A 1 204 ? 11.373 -9.041 -1.825 1.00 55.78 204 GLY A C 1
ATOM 1677 O O . GLY A 1 204 ? 11.422 -10.110 -1.221 1.00 55.78 204 GLY A O 1
ATOM 1678 N N . LEU A 1 205 ? 10.263 -8.537 -2.389 1.00 52.09 205 LEU A N 1
ATOM 1679 C CA . LEU A 1 205 ? 8.887 -9.043 -2.237 1.00 52.09 205 LEU A CA 1
ATOM 1680 C C . LEU A 1 205 ? 8.833 -10.565 -2.057 1.00 52.09 205 LEU A C 1
ATOM 1682 O O . LEU A 1 205 ? 9.471 -11.289 -2.822 1.00 52.09 205 LEU A O 1
ATOM 1686 N N . PRO A 1 206 ? 8.086 -11.065 -1.057 1.00 39.50 206 PRO A N 1
ATOM 1687 C CA . PRO A 1 206 ? 8.237 -12.432 -0.587 1.00 39.50 206 PRO A CA 1
ATOM 1688 C C . PRO A 1 206 ? 8.011 -13.406 -1.742 1.00 39.50 206 PRO A C 1
ATOM 1690 O O . PRO A 1 206 ? 7.143 -13.185 -2.589 1.00 39.50 206 PRO A O 1
ATOM 1693 N N . LYS A 1 207 ? 8.790 -14.495 -1.789 1.00 41.03 207 LYS A N 1
ATOM 1694 C CA . LYS A 1 207 ? 8.491 -15.617 -2.687 1.00 41.03 207 LYS A CA 1
ATOM 1695 C C . LYS A 1 207 ? 7.100 -16.096 -2.313 1.00 41.03 207 LYS A C 1
ATOM 1697 O O . LYS A 1 207 ? 6.942 -16.728 -1.270 1.00 41.03 207 LYS A O 1
ATOM 1702 N N . SER A 1 208 ? 6.105 -15.750 -3.128 1.00 38.72 208 SER A N 1
ATOM 1703 C CA . SER A 1 208 ? 4.751 -16.261 -2.978 1.00 38.72 208 SER A CA 1
ATOM 1704 C C . SER A 1 208 ? 4.859 -17.781 -2.944 1.00 38.72 208 SER A C 1
ATOM 1706 O O . SER A 1 208 ? 5.150 -18.425 -3.953 1.00 38.72 208 SER A O 1
ATOM 1708 N N . ARG A 1 209 ? 4.701 -18.377 -1.758 1.00 38.25 209 ARG A N 1
ATOM 1709 C CA . ARG A 1 209 ? 4.354 -19.788 -1.680 1.00 38.25 209 ARG A CA 1
ATOM 1710 C C . ARG A 1 209 ? 2.936 -19.835 -2.207 1.00 38.25 209 ARG A C 1
ATOM 1712 O O . ARG A 1 209 ? 1.997 -19.543 -1.475 1.00 38.25 209 ARG A O 1
ATOM 1719 N N . ALA A 1 210 ? 2.807 -20.164 -3.486 1.00 37.78 210 ALA A N 1
ATOM 1720 C CA . ALA A 1 210 ? 1.564 -20.632 -4.055 1.00 37.78 210 ALA A CA 1
ATOM 1721 C C . ALA A 1 210 ? 1.087 -21.821 -3.206 1.00 37.78 210 ALA A C 1
ATOM 1723 O O . ALA A 1 210 ? 1.483 -22.966 -3.418 1.00 37.78 210 ALA A O 1
ATOM 1724 N N . VAL A 1 211 ? 0.267 -21.548 -2.193 1.00 41.16 211 VAL A N 1
ATOM 1725 C CA . VAL A 1 211 ? -0.548 -22.553 -1.517 1.00 41.16 211 VAL A CA 1
ATOM 1726 C C . VAL A 1 211 ? -1.766 -22.747 -2.410 1.00 41.16 211 VAL A C 1
ATOM 1728 O O . VAL A 1 211 ? -2.856 -22.258 -2.148 1.00 41.16 211 VAL A O 1
ATOM 1731 N N . GLY A 1 212 ? -1.524 -23.410 -3.536 1.00 35.75 212 GLY A N 1
ATOM 1732 C CA . GLY A 1 212 ? -2.539 -24.021 -4.375 1.00 35.75 212 GLY A CA 1
ATOM 1733 C C . GLY A 1 212 ? -2.424 -25.527 -4.205 1.00 35.75 212 GLY A C 1
ATOM 1734 O O . GLY A 1 212 ? -1.791 -26.196 -5.014 1.00 35.75 212 GLY A O 1
ATOM 1735 N N . ARG A 1 213 ? -2.990 -26.062 -3.122 1.00 36.53 213 ARG A N 1
ATOM 1736 C CA . ARG A 1 213 ? -3.407 -27.465 -3.087 1.00 36.53 213 ARG A CA 1
ATOM 1737 C C . ARG A 1 213 ? -4.925 -27.457 -3.116 1.00 36.53 213 ARG A C 1
ATOM 1739 O O . ARG A 1 213 ? -5.557 -27.241 -2.088 1.00 36.53 213 ARG A O 1
ATOM 1746 N N . SER A 1 214 ? -5.484 -27.645 -4.307 1.00 31.16 214 SER A N 1
ATOM 1747 C CA . SER A 1 214 ? -6.860 -28.117 -4.441 1.00 31.16 214 SER A CA 1
ATOM 1748 C C . SER A 1 214 ? -6.973 -29.469 -3.729 1.00 31.16 214 SER A C 1
ATOM 1750 O O . SER A 1 214 ? -6.124 -30.330 -3.982 1.00 31.16 214 SER A O 1
ATOM 1752 N N . PRO A 1 215 ? -7.967 -29.688 -2.857 1.00 41.00 215 PRO A N 1
ATOM 1753 C CA . PRO A 1 215 ? -8.348 -31.037 -2.481 1.00 41.00 215 PRO A CA 1
ATOM 1754 C C . PRO A 1 215 ? -9.069 -31.665 -3.681 1.00 41.00 215 PRO A C 1
ATOM 1756 O O . PRO A 1 215 ? -10.050 -31.109 -4.182 1.00 41.00 215 PRO A O 1
ATOM 1759 N N . GLY A 1 216 ? -8.506 -32.764 -4.183 1.00 46.62 216 GLY A N 1
ATOM 1760 C CA . GLY A 1 216 ? -9.261 -33.774 -4.924 1.00 46.62 216 GLY A CA 1
ATOM 1761 C C . GLY A 1 216 ? -9.958 -34.727 -3.965 1.00 46.62 216 GLY A C 1
ATOM 1762 O O . GLY A 1 216 ? -9.640 -34.672 -2.753 1.00 46.62 216 GLY A O 1
#